Protein AF-A0DNV0-F1 (afdb_monomer)

Foldseek 3Di:
DDDDDDDDDDDDDDDDPPPPPPPDPDFPFDDFDFPDDDPPPDPPPPDPDDDDDDDDDDDDDDDDDDPDPPPPPPPVVPPPVVPDDPVVVVVCPQDADPNETQHQDDCVLAQADDDPPDPDQWDWDKGKGKDWGWDWDQDPVDNAIWIAIDMDMYMDTDSNIHGNDDDDVVSVVSSVLSVLRVVLRVVLNVCRNPDGDDPPNVVVSVVSSVVSVVVSVVVSVVD

Structure (mmCIF, N/CA/C/O backbone):
data_AF-A0DNV0-F1
#
_entry.id   AF-A0DNV0-F1
#
loop_
_atom_site.group_PDB
_atom_site.id
_atom_site.type_symbol
_atom_site.label_atom_id
_atom_site.label_alt_id
_atom_site.label_comp_id
_atom_site.label_asym_id
_atom_site.label_entity_id
_atom_site.label_seq_id
_atom_site.pdbx_PDB_ins_code
_atom_site.Cartn_x
_atom_site.Cartn_y
_atom_site.Cartn_z
_atom_site.occupancy
_atom_site.B_iso_or_equiv
_atom_site.auth_seq_id
_atom_site.auth_comp_id
_atom_site.auth_asym_id
_atom_site.auth_atom_id
_atom_site.pdbx_PDB_model_num
ATOM 1 N N . MET A 1 1 ? -55.341 -29.878 70.512 1.00 38.31 1 MET A N 1
ATOM 2 C CA . MET A 1 1 ? -54.421 -30.457 69.513 1.00 38.31 1 MET A CA 1
ATOM 3 C C . MET A 1 1 ? -55.078 -30.346 68.141 1.00 38.31 1 MET A C 1
ATOM 5 O O . MET A 1 1 ? -56.167 -30.877 68.021 1.00 38.31 1 MET A O 1
ATOM 9 N N . ILE A 1 2 ? -54.407 -29.669 67.188 1.00 41.56 2 ILE A N 1
ATOM 10 C CA . ILE A 1 2 ? -54.398 -29.919 65.721 1.00 41.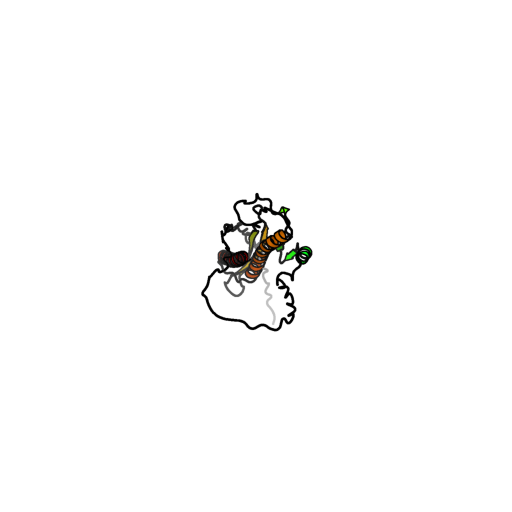56 2 ILE A CA 1
ATOM 11 C C . ILE A 1 2 ? -55.740 -29.727 64.971 1.00 41.56 2 ILE A C 1
ATOM 13 O O . ILE A 1 2 ? -56.731 -30.340 65.320 1.00 41.56 2 ILE A O 1
ATOM 17 N N . ASN A 1 3 ? -55.886 -29.002 63.858 1.00 39.53 3 ASN A N 1
ATOM 18 C CA . ASN A 1 3 ? -55.124 -27.972 63.147 1.00 39.53 3 ASN A CA 1
ATOM 19 C C . ASN A 1 3 ? -56.128 -27.300 62.187 1.00 39.53 3 ASN A C 1
ATOM 21 O O . ASN A 1 3 ? -56.920 -27.979 61.538 1.00 39.53 3 ASN A O 1
ATOM 25 N N . SER A 1 4 ? -56.075 -25.972 62.083 1.00 47.59 4 SER A N 1
ATOM 26 C CA . SER A 1 4 ? -56.839 -25.175 61.119 1.00 47.59 4 SER A CA 1
ATOM 27 C C . SER A 1 4 ? -56.236 -25.335 59.718 1.00 47.59 4 SER A C 1
ATOM 29 O O . SER A 1 4 ? -55.059 -25.042 59.502 1.00 47.59 4 SER A O 1
ATOM 31 N N . VAL A 1 5 ? -57.039 -25.821 58.770 1.00 58.69 5 VAL A N 1
ATOM 32 C CA . VAL A 1 5 ? -56.679 -25.962 57.353 1.00 58.69 5 VAL A CA 1
ATOM 33 C C . VAL A 1 5 ? -56.874 -24.612 56.663 1.00 58.69 5 VAL A C 1
ATOM 35 O O . VAL A 1 5 ? -57.998 -24.179 56.422 1.00 58.69 5 VAL A O 1
ATOM 38 N N . ARG A 1 6 ? -55.766 -23.935 56.346 1.00 53.84 6 ARG A N 1
ATOM 39 C CA . ARG A 1 6 ? -55.739 -22.778 55.442 1.00 53.84 6 ARG A CA 1
ATOM 40 C C . ARG A 1 6 ? -55.716 -23.278 53.999 1.00 53.84 6 ARG A C 1
ATOM 42 O O . ARG A 1 6 ? -54.755 -23.926 53.594 1.00 53.84 6 ARG A O 1
ATOM 49 N N . GLN A 1 7 ? -56.754 -22.959 53.233 1.00 55.34 7 GLN A N 1
ATOM 50 C CA . GLN A 1 7 ? -56.753 -23.110 51.781 1.00 55.34 7 GLN A CA 1
ATOM 51 C C . GLN A 1 7 ? -56.008 -21.922 51.161 1.00 55.34 7 GLN A C 1
ATOM 53 O O . GLN A 1 7 ? -56.343 -20.765 51.407 1.00 55.34 7 GLN A O 1
ATOM 58 N N . SER A 1 8 ? -54.951 -22.221 50.411 1.00 55.56 8 SER A N 1
ATOM 59 C CA . SER A 1 8 ? -54.125 -21.262 49.686 1.00 55.56 8 SER A CA 1
ATOM 60 C C . SER A 1 8 ? -54.737 -20.930 48.323 1.00 55.56 8 SER A C 1
ATOM 62 O O . SER A 1 8 ? -55.027 -21.807 47.511 1.00 55.56 8 SER A O 1
ATOM 64 N N . GLU A 1 9 ? -54.906 -19.634 48.071 1.00 51.03 9 GLU A N 1
ATOM 65 C CA . GLU A 1 9 ? -55.341 -19.064 46.798 1.00 51.03 9 GLU A CA 1
ATOM 66 C C . GLU A 1 9 ? -54.260 -19.216 45.714 1.00 51.03 9 GLU A C 1
ATOM 68 O O . GLU A 1 9 ? -53.131 -18.736 45.846 1.00 51.03 9 GLU A O 1
ATOM 73 N N . ASN A 1 10 ? -54.626 -19.840 44.595 1.00 47.81 10 ASN A N 1
ATOM 74 C CA . ASN A 1 10 ? -53.809 -19.918 43.387 1.00 47.81 10 ASN A CA 1
ATOM 75 C C . ASN A 1 10 ? -53.943 -18.627 42.558 1.00 47.81 10 ASN A C 1
ATOM 77 O O . ASN A 1 10 ? -54.847 -18.493 41.732 1.00 47.81 10 ASN A O 1
ATOM 81 N N . ARG A 1 11 ? -53.003 -17.686 42.722 1.00 48.62 11 ARG A N 1
ATOM 82 C CA . ARG A 1 11 ? -52.797 -16.577 41.774 1.00 48.62 11 ARG A CA 1
ATOM 83 C C . ARG A 1 11 ? -52.029 -17.071 40.545 1.00 48.62 11 ARG A C 1
ATOM 85 O O . ARG A 1 11 ? -50.817 -17.262 40.593 1.00 48.62 11 ARG A O 1
ATOM 92 N N . LYS A 1 12 ? -52.730 -17.223 39.417 1.00 51.00 12 LYS A N 1
ATOM 93 C CA . LYS A 1 12 ? -52.121 -17.340 38.083 1.00 51.00 12 LYS A CA 1
ATOM 94 C C . LYS A 1 12 ? -51.523 -15.983 37.690 1.00 51.00 12 LYS A C 1
ATOM 96 O O . LYS A 1 12 ? -52.256 -15.071 37.321 1.00 51.00 12 LYS A O 1
ATOM 101 N N . LEU A 1 13 ? -50.199 -15.850 37.790 1.00 47.94 13 LEU A N 1
ATOM 102 C CA . LEU A 1 13 ? -49.456 -14.731 37.209 1.00 47.94 13 LEU A CA 1
ATOM 103 C C . LEU A 1 13 ? -49.243 -14.967 35.709 1.00 47.94 13 LEU A C 1
ATOM 105 O O . LEU A 1 13 ? -48.729 -16.000 35.284 1.00 47.94 13 LEU A O 1
ATOM 109 N N . SER A 1 14 ? -49.637 -13.967 34.931 1.00 45.91 14 SER A N 1
ATOM 110 C CA . SER A 1 14 ? -49.437 -13.831 33.497 1.00 45.91 14 SER A CA 1
ATOM 111 C C . SER A 1 14 ? -47.948 -13.729 33.146 1.00 45.91 14 SER A C 1
ATOM 113 O O . SER A 1 14 ? -47.248 -12.808 33.566 1.00 45.91 14 SER A O 1
ATOM 115 N N . GLN A 1 15 ? -47.452 -14.653 32.323 1.00 43.94 15 GLN A N 1
ATOM 116 C CA . GLN A 1 15 ? -46.168 -14.486 31.644 1.00 43.94 15 GLN A CA 1
ATOM 117 C C . GLN A 1 15 ? -46.406 -13.747 30.325 1.00 43.94 15 GLN A C 1
ATOM 119 O O . GLN A 1 15 ? -46.781 -14.332 29.313 1.00 43.94 15 GLN A O 1
ATOM 124 N N . SER A 1 16 ? -46.208 -12.428 30.346 1.00 43.09 16 SER A N 1
ATOM 125 C CA . SER A 1 16 ? -46.079 -11.628 29.130 1.00 43.09 16 SER A CA 1
ATOM 126 C C . SER A 1 16 ? -44.742 -11.958 28.461 1.00 43.09 16 SER A C 1
ATOM 128 O O . SER A 1 16 ? -43.679 -11.670 29.021 1.00 43.09 16 SER A O 1
ATOM 130 N N . HIS A 1 17 ? -44.780 -12.523 27.257 1.00 40.03 17 HIS A N 1
ATOM 131 C CA . HIS A 1 17 ? -43.613 -12.646 26.389 1.00 40.03 17 HIS A CA 1
ATOM 132 C C . HIS A 1 17 ? -43.107 -11.247 25.999 1.00 40.03 17 HIS A C 1
ATOM 134 O O . HIS A 1 17 ? -43.579 -10.635 25.046 1.00 40.03 17 HIS A O 1
ATOM 140 N N . LYS A 1 18 ? -42.123 -10.725 26.743 1.00 39.94 18 LYS A N 1
ATOM 141 C CA . LYS A 1 18 ? -41.287 -9.609 26.290 1.00 39.94 18 LYS A CA 1
ATOM 142 C C . LYS A 1 18 ? -40.293 -10.153 25.267 1.00 39.94 18 LYS A C 1
ATOM 144 O O . LYS A 1 18 ? -39.227 -10.645 25.625 1.00 39.94 18 LYS A O 1
ATOM 149 N N . SER A 1 19 ? -40.652 -10.055 23.992 1.00 36.72 19 SER A N 1
ATOM 150 C CA . SER A 1 19 ? -39.731 -10.183 22.865 1.00 36.72 19 SER A CA 1
ATOM 151 C C . SER A 1 19 ? -38.627 -9.129 22.997 1.00 36.72 19 SER A C 1
ATOM 153 O O . SER A 1 19 ? -38.833 -7.945 22.723 1.00 36.72 19 SER A O 1
ATOM 155 N N . GLN A 1 20 ? -37.455 -9.547 23.474 1.00 37.22 20 GLN A N 1
ATOM 156 C CA . GLN A 1 20 ? -36.252 -8.725 23.467 1.00 37.22 20 GLN A CA 1
ATOM 157 C C . GLN A 1 20 ? -35.775 -8.584 22.019 1.00 37.22 20 GLN A C 1
ATOM 159 O O . GLN A 1 20 ? -35.089 -9.450 21.482 1.00 37.22 20 GLN A O 1
ATOM 164 N N . ASN A 1 21 ? -36.164 -7.477 21.386 1.00 32.28 21 ASN A N 1
ATOM 165 C CA . ASN A 1 21 ? -35.558 -6.998 20.150 1.00 32.28 21 ASN A CA 1
ATOM 166 C C . ASN A 1 21 ? -34.094 -6.634 20.432 1.00 32.28 21 ASN A C 1
ATOM 168 O O . ASN A 1 21 ? -33.773 -5.514 20.835 1.00 32.28 21 ASN A O 1
ATOM 172 N N . TYR A 1 22 ? -33.194 -7.593 20.227 1.00 31.80 22 TYR A N 1
ATOM 173 C CA . TYR A 1 22 ? -31.773 -7.313 20.094 1.00 31.80 22 TYR A CA 1
ATOM 174 C C . TYR A 1 22 ? -31.553 -6.624 18.747 1.00 31.80 22 TYR A C 1
ATOM 176 O O . TYR A 1 22 ? -31.381 -7.267 17.715 1.00 31.80 22 TYR A O 1
ATOM 184 N N . ASN A 1 23 ? -31.569 -5.291 18.763 1.00 32.97 23 ASN A N 1
ATOM 185 C CA . ASN A 1 23 ? -31.041 -4.488 17.668 1.00 32.97 23 ASN A CA 1
ATOM 186 C C . ASN A 1 23 ? -29.561 -4.847 17.485 1.00 32.97 23 ASN A C 1
ATOM 188 O O . ASN A 1 23 ? -28.702 -4.412 18.255 1.00 32.97 23 ASN A O 1
ATOM 192 N N . PHE A 1 24 ? -29.266 -5.658 16.469 1.00 32.53 24 PHE A N 1
ATOM 193 C CA . PHE A 1 24 ? -27.904 -5.851 15.997 1.00 32.53 24 PHE A CA 1
ATOM 194 C C . PHE A 1 24 ? -27.317 -4.486 15.607 1.00 32.53 24 PHE A C 1
ATOM 196 O O . PHE A 1 24 ? -28.000 -3.682 14.962 1.00 32.53 24 PHE A O 1
ATOM 203 N N . PRO A 1 25 ? -26.065 -4.182 15.990 1.00 35.28 25 PRO A N 1
ATOM 204 C CA . PRO A 1 25 ? -25.439 -2.931 15.606 1.00 35.28 25 PRO A CA 1
ATOM 205 C C . PRO A 1 25 ? -25.344 -2.868 14.081 1.00 35.28 25 PRO A C 1
ATOM 207 O O . PRO A 1 25 ? -24.762 -3.747 13.443 1.00 35.28 25 PRO A O 1
ATOM 210 N N . LYS A 1 26 ? -25.937 -1.812 13.510 1.00 37.06 26 LYS A N 1
ATOM 211 C CA . LYS A 1 26 ? -25.834 -1.457 12.093 1.00 37.06 26 LYS A CA 1
ATOM 212 C C . LYS A 1 26 ? -24.363 -1.533 11.679 1.00 37.06 26 LYS A C 1
ATOM 214 O O . LYS A 1 26 ? -23.521 -0.823 12.230 1.00 37.06 26 LYS A O 1
ATOM 219 N N . ARG A 1 27 ? -24.068 -2.425 10.732 1.00 34.78 27 ARG A N 1
ATOM 220 C CA . ARG A 1 27 ? -22.750 -2.628 10.128 1.00 34.78 27 ARG A CA 1
ATOM 221 C C . ARG A 1 27 ? -22.351 -1.316 9.449 1.00 34.78 27 ARG A C 1
ATOM 223 O O . ARG A 1 27 ? -22.823 -1.009 8.360 1.00 34.78 27 ARG A O 1
ATOM 230 N N . ALA A 1 28 ? -21.559 -0.496 10.133 1.00 39.50 28 ALA A N 1
ATOM 231 C CA . ALA A 1 28 ? -21.023 0.733 9.571 1.00 39.50 28 ALA A CA 1
ATOM 232 C C . ALA A 1 28 ? -19.942 0.351 8.551 1.00 39.50 28 ALA A C 1
ATOM 234 O O . ALA A 1 28 ? -18.768 0.249 8.896 1.00 39.50 28 ALA A O 1
ATOM 235 N N . SER A 1 29 ? -20.362 0.083 7.312 1.00 39.59 29 SER A N 1
ATOM 236 C CA . SER A 1 29 ? -19.471 0.005 6.156 1.00 39.59 29 SER A CA 1
ATOM 237 C C . SER A 1 29 ? -18.718 1.332 6.073 1.00 39.59 29 SER A C 1
ATOM 239 O O . SER A 1 29 ? -19.325 2.391 5.899 1.00 39.59 29 SER A O 1
ATOM 241 N N . SER A 1 30 ? -17.411 1.299 6.341 1.00 43.06 30 SER A N 1
ATOM 242 C CA . SER A 1 30 ? -16.583 2.501 6.304 1.00 43.06 30 SER A CA 1
ATOM 243 C C . SER A 1 30 ? -16.130 2.777 4.872 1.00 43.06 30 SER A C 1
ATOM 245 O O . SER A 1 30 ? -15.794 1.865 4.120 1.00 43.06 30 SER A O 1
ATOM 247 N N . GLN A 1 31 ? -16.199 4.056 4.506 1.00 41.78 31 GLN A N 1
ATOM 248 C CA . GLN A 1 31 ? -15.882 4.605 3.194 1.00 41.78 31 GLN A CA 1
ATOM 249 C C . GLN A 1 31 ? -14.471 4.205 2.740 1.00 41.78 31 GLN A C 1
ATOM 251 O O . GLN A 1 31 ? -13.508 4.334 3.496 1.00 41.78 31 GLN A O 1
ATOM 256 N N . PHE A 1 32 ? -14.356 3.781 1.479 1.00 41.91 32 PHE A N 1
ATOM 257 C CA . PHE A 1 32 ? -13.085 3.613 0.780 1.00 41.91 32 PHE A CA 1
ATOM 258 C C . PHE A 1 32 ? -12.341 4.950 0.764 1.00 41.91 32 PHE A C 1
ATOM 260 O O . PHE A 1 32 ? -12.728 5.870 0.046 1.00 41.91 32 PHE A O 1
ATOM 267 N N . LYS A 1 33 ? -11.269 5.074 1.547 1.00 43.94 33 LYS A N 1
ATOM 268 C CA . LYS A 1 33 ? -10.341 6.197 1.420 1.00 43.94 33 LYS A CA 1
ATOM 269 C C . LYS A 1 33 ? -9.062 5.678 0.791 1.00 43.94 33 LYS A C 1
ATOM 271 O O . LYS A 1 33 ? -8.171 5.190 1.477 1.00 43.94 33 LYS A O 1
ATOM 276 N N . ILE A 1 34 ? -9.001 5.755 -0.536 1.00 45.34 34 ILE A N 1
ATOM 277 C CA . ILE A 1 34 ? -7.748 5.539 -1.251 1.00 45.34 34 ILE A CA 1
ATOM 278 C C . ILE A 1 34 ? -6.889 6.769 -0.972 1.00 45.34 34 ILE A C 1
ATOM 280 O O . ILE A 1 34 ? -7.188 7.874 -1.427 1.00 45.34 34 ILE A O 1
ATOM 284 N N . HIS A 1 35 ? -5.858 6.595 -0.155 1.00 44.81 35 HIS A N 1
ATOM 285 C CA . HIS A 1 35 ? -4.860 7.629 0.053 1.00 44.81 35 HIS A CA 1
ATOM 286 C C . HIS A 1 35 ? -3.924 7.635 -1.157 1.00 44.81 35 HIS A C 1
ATOM 288 O O . HIS A 1 35 ? -2.903 6.958 -1.169 1.00 44.81 35 HIS A O 1
ATOM 294 N N . TYR A 1 36 ? -4.292 8.394 -2.190 1.00 37.50 36 TYR A N 1
ATOM 295 C CA . TYR A 1 36 ? -3.355 8.780 -3.237 1.00 37.50 36 TYR A CA 1
ATOM 296 C C . TYR A 1 36 ? -2.447 9.865 -2.661 1.00 37.50 36 TYR A C 1
ATOM 298 O O . TYR A 1 36 ? -2.843 11.025 -2.563 1.00 37.50 36 TYR A O 1
ATOM 306 N N . LEU A 1 37 ? -1.243 9.493 -2.238 1.00 39.91 37 LEU A N 1
ATOM 307 C CA . LEU A 1 37 ? -0.155 10.462 -2.201 1.00 39.91 37 LEU A CA 1
ATOM 308 C C . LEU A 1 37 ? 0.488 10.471 -3.591 1.00 39.91 37 LEU A C 1
ATOM 310 O O . LEU A 1 37 ? 0.613 9.403 -4.198 1.00 39.91 37 LEU A O 1
ATOM 314 N N . PRO A 1 38 ? 0.827 11.649 -4.140 1.00 33.62 38 PRO A N 1
ATOM 315 C CA . PRO A 1 38 ? 1.483 11.726 -5.433 1.00 33.62 38 PRO A CA 1
ATOM 316 C C . PRO A 1 38 ? 2.764 10.896 -5.376 1.00 33.62 38 PRO A C 1
ATOM 318 O O . PRO A 1 38 ? 3.581 11.074 -4.473 1.00 33.62 38 PRO A O 1
ATOM 321 N N . SER A 1 39 ? 2.919 9.983 -6.334 1.00 35.94 39 SER A N 1
ATOM 322 C CA . SER A 1 39 ? 4.203 9.357 -6.628 1.00 35.94 39 SER A CA 1
ATOM 323 C C . SER A 1 39 ? 5.211 10.482 -6.825 1.00 35.94 39 SER A C 1
ATOM 325 O O . SER A 1 39 ? 5.083 11.272 -7.765 1.00 35.94 39 SER A O 1
ATOM 327 N N . ILE A 1 40 ? 6.152 10.616 -5.898 1.00 38.28 40 ILE A N 1
ATOM 328 C CA . ILE A 1 40 ? 7.176 11.647 -5.976 1.00 38.28 40 ILE A CA 1
ATOM 329 C C . ILE A 1 40 ? 8.117 11.205 -7.094 1.00 38.28 40 ILE A C 1
ATOM 331 O O . ILE A 1 40 ? 8.946 10.325 -6.890 1.00 38.28 40 ILE A O 1
ATOM 335 N N . SER A 1 41 ? 7.986 11.798 -8.283 1.00 35.34 41 SER A N 1
ATOM 336 C CA . SER A 1 41 ? 9.050 11.754 -9.283 1.00 35.34 41 SER A CA 1
ATOM 337 C C . SER A 1 41 ? 10.194 12.621 -8.759 1.00 35.34 41 SER A C 1
ATOM 339 O O . SER A 1 41 ? 10.269 13.820 -9.032 1.00 35.34 41 SER A O 1
ATOM 341 N N . SER A 1 42 ? 11.042 12.057 -7.907 1.00 36.03 42 SER A N 1
ATOM 342 C CA . SER A 1 42 ? 12.251 12.736 -7.468 1.00 36.03 42 SER A CA 1
ATOM 343 C C . SER A 1 42 ? 13.250 12.736 -8.618 1.00 36.03 42 SER A C 1
ATOM 345 O O . SER A 1 42 ? 13.834 11.709 -8.954 1.00 36.03 42 SER A O 1
ATOM 347 N N . ASN A 1 43 ? 13.464 13.915 -9.202 1.00 30.08 43 ASN A N 1
ATOM 348 C CA . ASN A 1 43 ? 14.691 14.242 -9.919 1.00 30.08 43 ASN A CA 1
ATOM 349 C C . ASN A 1 43 ? 15.848 14.237 -8.905 1.00 30.08 43 ASN A C 1
ATOM 351 O O . ASN A 1 43 ? 16.255 15.290 -8.421 1.00 30.08 43 ASN A O 1
ATOM 355 N N . SER A 1 44 ? 16.340 13.060 -8.518 1.00 30.33 44 SER A N 1
ATOM 356 C CA . SER A 1 44 ? 17.613 12.934 -7.811 1.00 30.33 44 SER A CA 1
ATOM 357 C C . SER A 1 44 ? 18.690 12.607 -8.833 1.00 30.33 44 SER A C 1
ATOM 359 O O . SER A 1 44 ? 18.884 11.461 -9.231 1.00 30.33 44 SER A O 1
ATOM 361 N N . THR A 1 45 ? 19.366 13.652 -9.288 1.00 30.05 45 THR A N 1
ATOM 362 C CA . THR A 1 45 ? 20.588 13.560 -10.074 1.00 30.05 45 THR A CA 1
ATOM 363 C C . THR A 1 45 ? 21.695 12.989 -9.184 1.00 30.05 45 THR A C 1
ATOM 365 O O . THR A 1 45 ? 22.311 13.718 -8.411 1.00 30.05 45 THR A O 1
ATOM 368 N N . CYS A 1 46 ? 21.957 11.687 -9.259 1.00 25.81 46 CYS A N 1
ATOM 369 C CA . CYS A 1 46 ? 23.187 11.096 -8.736 1.00 25.81 46 CYS A CA 1
ATOM 370 C C . CYS A 1 46 ? 24.283 11.215 -9.807 1.00 25.81 46 CYS A C 1
ATOM 372 O O . CYS A 1 46 ? 24.567 10.284 -10.554 1.00 25.81 46 CYS A O 1
ATOM 374 N N . CYS A 1 47 ? 24.885 12.405 -9.906 1.00 25.98 47 CYS A N 1
ATOM 375 C CA . CYS A 1 47 ? 26.138 12.582 -10.633 1.00 25.98 47 CYS A CA 1
ATOM 376 C C . CYS A 1 47 ? 27.266 11.896 -9.859 1.00 25.98 47 CYS A C 1
ATOM 378 O O . CYS A 1 47 ? 27.614 12.301 -8.750 1.00 25.98 47 CYS A O 1
ATOM 380 N N . SER A 1 48 ? 27.863 10.880 -10.471 1.00 31.06 48 SER A N 1
ATOM 381 C CA . SER A 1 48 ? 29.177 10.366 -10.110 1.00 31.06 48 SER A CA 1
ATOM 382 C C . SER A 1 48 ? 30.231 11.414 -10.487 1.00 31.06 48 SER A C 1
ATOM 384 O O . SER A 1 48 ? 30.687 11.443 -11.624 1.00 31.06 48 SER A O 1
ATOM 386 N N . ASN A 1 49 ? 30.609 12.288 -9.553 1.00 31.03 49 ASN A N 1
ATOM 387 C CA . ASN A 1 49 ? 31.793 13.134 -9.713 1.00 31.03 49 ASN A CA 1
ATOM 388 C C . ASN A 1 49 ? 32.958 12.502 -8.953 1.00 31.03 49 ASN A C 1
ATOM 390 O O . ASN A 1 49 ? 33.120 12.672 -7.748 1.00 31.03 49 ASN A O 1
ATOM 394 N N . SER A 1 50 ? 33.753 11.746 -9.700 1.00 31.98 50 SER A N 1
ATOM 395 C CA . SER A 1 50 ? 35.112 11.351 -9.358 1.00 31.98 50 SER A CA 1
ATOM 396 C C . SER A 1 50 ? 35.999 12.588 -9.208 1.00 31.98 50 SER A C 1
ATOM 398 O O . SER A 1 50 ? 36.050 13.447 -10.088 1.00 31.98 50 SER A O 1
ATOM 400 N N . CYS A 1 51 ? 36.690 12.655 -8.075 1.00 34.28 51 CYS A N 1
ATOM 401 C CA . CYS A 1 51 ? 37.659 13.674 -7.708 1.00 34.28 51 CYS A C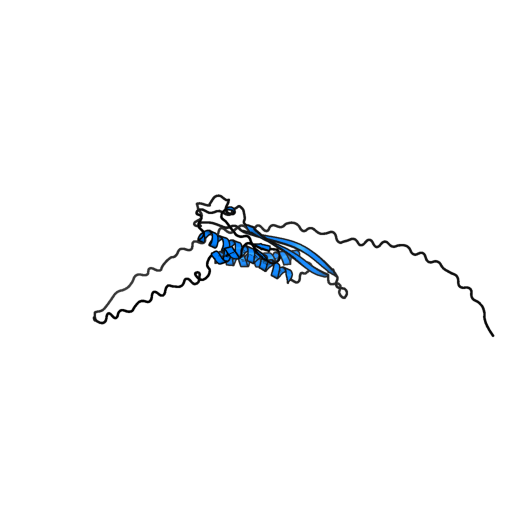A 1
ATOM 402 C C . CYS A 1 51 ? 38.793 13.787 -8.740 1.00 34.28 51 CYS A C 1
ATOM 404 O O . CYS A 1 51 ? 39.487 12.809 -9.009 1.00 34.28 51 CYS A O 1
ATOM 406 N N . THR A 1 52 ? 39.037 14.994 -9.247 1.00 32.84 52 THR A N 1
ATOM 407 C CA . THR A 1 52 ? 40.269 15.355 -9.960 1.00 32.84 52 THR A CA 1
ATOM 408 C C . THR A 1 52 ? 40.888 16.571 -9.282 1.00 32.84 52 THR A C 1
ATOM 410 O O . THR A 1 52 ? 40.451 17.701 -9.492 1.00 32.84 52 THR A O 1
ATOM 413 N N . SER A 1 53 ? 41.901 16.331 -8.455 1.00 35.28 53 SER A N 1
ATOM 414 C CA . SER A 1 53 ? 42.844 17.342 -7.977 1.00 35.28 53 SER A CA 1
ATOM 415 C C . SER A 1 53 ? 44.212 17.030 -8.579 1.00 35.28 53 SER A C 1
ATOM 417 O O . SER A 1 53 ? 44.735 15.934 -8.380 1.00 35.28 53 SER A O 1
ATOM 419 N N . SER A 1 54 ? 44.764 17.973 -9.339 1.00 36.97 54 SER A N 1
ATOM 420 C CA . SER A 1 54 ? 46.149 17.961 -9.839 1.00 36.97 54 SER A CA 1
ATOM 421 C C . SER A 1 54 ? 47.072 18.742 -8.864 1.00 36.97 54 SER A C 1
ATOM 423 O O . SER A 1 54 ? 46.576 19.212 -7.839 1.00 36.97 54 SER A O 1
ATOM 425 N N . PRO A 1 55 ? 48.401 18.830 -9.084 1.00 44.62 55 PRO A N 1
ATOM 426 C CA . PRO A 1 55 ? 49.417 18.263 -8.192 1.00 44.62 55 PRO A CA 1
ATOM 427 C C . PRO A 1 55 ? 50.316 19.342 -7.549 1.00 44.62 55 PRO A C 1
ATOM 429 O O . PRO A 1 55 ? 50.125 20.536 -7.785 1.00 44.62 55 PRO A O 1
ATOM 432 N N . PRO A 1 56 ? 51.349 18.931 -6.790 1.00 44.31 56 PRO A N 1
ATOM 433 C CA . PRO A 1 56 ? 52.671 19.437 -7.163 1.00 44.31 56 PRO A CA 1
ATOM 434 C C . PRO A 1 56 ? 53.818 18.404 -7.135 1.00 44.31 56 PRO A C 1
ATOM 436 O O . PRO A 1 56 ? 53.837 17.465 -6.345 1.00 44.31 56 PRO A O 1
ATOM 439 N N . GLU A 1 57 ? 54.752 18.662 -8.058 1.00 38.81 57 GLU A N 1
ATOM 440 C CA . GLU A 1 57 ? 56.198 18.354 -8.158 1.00 38.81 57 GLU A CA 1
ATOM 441 C C . GLU A 1 57 ? 56.928 18.207 -6.791 1.00 38.81 57 GLU A C 1
ATOM 443 O O . GLU A 1 57 ? 56.489 18.794 -5.810 1.00 38.81 57 GLU A O 1
ATOM 448 N N . SER A 1 58 ? 58.063 17.522 -6.568 1.00 34.94 58 SER A N 1
ATOM 449 C CA . SER A 1 58 ? 59.231 17.103 -7.366 1.00 34.94 58 SER A CA 1
ATOM 450 C C . SER A 1 58 ? 60.119 16.137 -6.529 1.00 34.94 58 SER A C 1
ATOM 452 O O . SER A 1 58 ? 60.001 16.127 -5.305 1.00 34.94 58 SER A O 1
ATOM 454 N N . CYS A 1 59 ? 61.095 15.478 -7.187 1.00 30.16 59 CYS A N 1
ATOM 455 C CA . CYS A 1 59 ? 62.295 14.772 -6.667 1.00 30.16 59 CYS A CA 1
ATOM 456 C C . CYS A 1 59 ? 62.081 13.412 -5.956 1.00 30.16 59 CYS A C 1
ATOM 458 O O . CYS A 1 59 ? 61.228 13.288 -5.096 1.00 30.16 59 CYS A O 1
ATOM 460 N N . SER A 1 60 ? 62.846 12.336 -6.192 1.00 38.53 60 SER A N 1
ATOM 461 C CA . SER A 1 60 ? 64.104 12.121 -6.928 1.00 38.53 60 SER A CA 1
ATOM 462 C C . SER A 1 60 ? 64.402 10.611 -7.071 1.00 38.53 60 SER A C 1
ATOM 464 O O . SER A 1 60 ? 64.133 9.863 -6.142 1.00 38.53 60 SER A O 1
ATOM 466 N N . LYS A 1 61 ? 65.014 10.239 -8.210 1.00 38.25 61 LYS A N 1
ATOM 467 C CA . LYS A 1 61 ? 66.012 9.172 -8.487 1.00 38.25 61 LYS A CA 1
ATOM 468 C C . LYS A 1 61 ? 65.874 7.760 -7.868 1.00 38.25 61 LYS A C 1
ATOM 470 O O . LYS A 1 61 ? 66.071 7.581 -6.677 1.00 38.25 61 LYS A O 1
ATOM 475 N N . LEU A 1 62 ? 65.671 6.813 -8.797 1.00 44.12 62 LEU A N 1
ATOM 476 C CA . LEU A 1 62 ? 66.363 5.528 -9.038 1.00 44.12 62 LEU A CA 1
ATOM 477 C C . LEU A 1 62 ? 66.890 4.742 -7.830 1.00 44.12 62 LEU A C 1
ATOM 479 O O . LEU A 1 62 ? 67.802 5.211 -7.167 1.00 44.12 62 LEU A O 1
ATOM 483 N N . ASP A 1 63 ? 66.415 3.500 -7.699 1.00 46.03 63 ASP A N 1
ATOM 484 C CA . ASP A 1 63 ? 67.271 2.316 -7.838 1.00 46.03 63 ASP A CA 1
ATOM 485 C C . ASP A 1 63 ? 66.436 1.127 -8.353 1.00 46.03 63 ASP A C 1
ATOM 487 O O . ASP A 1 63 ? 65.265 0.959 -8.001 1.00 46.03 63 ASP A O 1
ATOM 491 N N . GLU A 1 64 ? 67.040 0.373 -9.270 1.00 59.16 64 GLU A N 1
ATOM 492 C CA . GLU A 1 64 ? 66.557 -0.893 -9.819 1.00 59.16 64 GLU A CA 1
ATOM 493 C C . GLU A 1 64 ? 66.751 -2.010 -8.784 1.00 59.16 64 GLU A C 1
ATOM 495 O O . GLU A 1 64 ? 67.790 -2.060 -8.136 1.00 59.16 64 GLU A O 1
ATOM 500 N N . ASP A 1 65 ? 65.748 -2.879 -8.618 1.00 46.31 65 ASP A N 1
ATOM 501 C CA . ASP A 1 65 ? 65.880 -4.348 -8.617 1.00 46.31 65 ASP A CA 1
ATOM 502 C C . ASP A 1 65 ? 64.673 -5.036 -7.950 1.00 46.31 65 ASP A C 1
ATOM 504 O O . ASP A 1 65 ? 64.033 -4.511 -7.041 1.00 46.31 65 ASP A O 1
ATOM 508 N N . ASN A 1 66 ? 64.407 -6.262 -8.411 1.00 46.91 66 ASN A N 1
ATOM 509 C CA . ASN A 1 66 ? 63.398 -7.234 -7.963 1.00 46.91 66 ASN A CA 1
ATOM 510 C C . ASN A 1 66 ? 61.958 -7.089 -8.479 1.00 46.91 66 ASN A C 1
ATOM 512 O O . ASN A 1 66 ? 61.008 -6.757 -7.771 1.00 46.91 66 ASN A O 1
ATOM 516 N N . VAL A 1 67 ? 61.794 -7.540 -9.727 1.00 52.03 67 VAL A N 1
ATOM 517 C CA . VAL A 1 67 ? 60.542 -8.097 -10.252 1.00 52.03 67 VAL A CA 1
ATOM 518 C C . VAL A 1 67 ? 60.317 -9.481 -9.628 1.00 52.03 67 VAL A C 1
ATOM 520 O O . VAL A 1 67 ? 60.648 -10.510 -10.215 1.00 52.03 67 VAL A O 1
ATOM 523 N N . GLU A 1 68 ? 59.736 -9.519 -8.430 1.00 47.78 68 GLU A N 1
ATOM 524 C CA . GLU A 1 68 ? 59.006 -10.702 -7.976 1.00 47.78 68 GLU A CA 1
ATOM 525 C C . GLU A 1 68 ? 57.580 -10.636 -8.526 1.00 47.78 68 GLU A C 1
ATOM 527 O O . GLU A 1 68 ? 56.830 -9.687 -8.291 1.00 47.78 68 GLU A O 1
ATOM 532 N N . ASN A 1 69 ? 57.222 -11.668 -9.294 1.00 51.91 69 ASN A N 1
ATOM 533 C CA . ASN A 1 69 ? 55.874 -11.951 -9.767 1.00 51.91 69 ASN A CA 1
ATOM 534 C C . ASN A 1 69 ? 54.926 -12.123 -8.572 1.00 51.91 69 ASN A C 1
ATOM 536 O O . ASN A 1 69 ? 54.619 -13.239 -8.149 1.00 51.91 69 ASN A O 1
ATOM 540 N N . ILE A 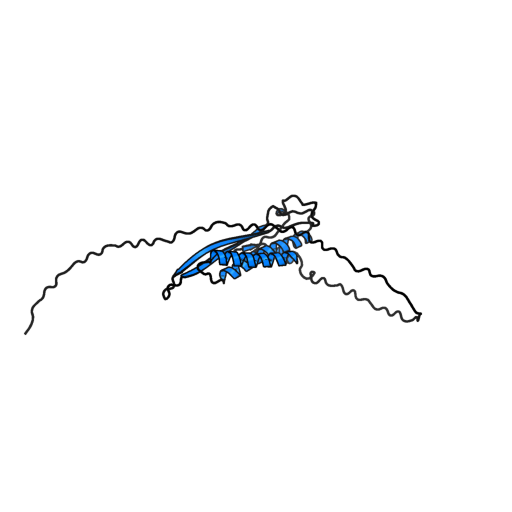1 70 ? 54.422 -11.010 -8.044 1.00 46.16 70 ILE A N 1
ATOM 541 C CA . ILE A 1 70 ? 53.244 -11.016 -7.191 1.00 46.16 70 ILE A CA 1
ATOM 542 C C . ILE A 1 70 ? 52.081 -11.347 -8.112 1.00 46.16 70 ILE A C 1
ATOM 544 O O . ILE A 1 70 ? 51.588 -10.519 -8.879 1.00 46.16 70 ILE A O 1
ATOM 548 N N . LEU A 1 71 ? 51.675 -12.611 -8.044 1.00 48.75 71 LEU A N 1
ATOM 549 C CA . LEU A 1 71 ? 50.398 -13.092 -8.524 1.00 48.75 71 LEU A CA 1
ATOM 550 C C . LEU A 1 71 ? 49.334 -12.229 -7.834 1.00 48.75 71 LEU A C 1
ATOM 552 O O . LEU A 1 71 ? 48.942 -12.499 -6.700 1.00 48.75 71 LEU A O 1
ATOM 556 N N . VAL A 1 72 ? 48.925 -11.141 -8.494 1.00 43.12 72 VAL A N 1
ATOM 557 C CA . VAL A 1 72 ? 47.754 -10.352 -8.121 1.00 43.12 72 VAL A CA 1
ATOM 558 C C . VAL A 1 72 ? 46.594 -11.311 -8.289 1.00 43.12 72 VAL A C 1
ATOM 560 O O . VAL A 1 72 ? 46.029 -11.475 -9.375 1.00 43.12 72 VAL A O 1
ATOM 563 N N . SER A 1 73 ? 46.305 -12.030 -7.207 1.00 46.50 73 SER A N 1
ATOM 564 C CA . SER A 1 73 ? 45.068 -12.749 -7.036 1.00 46.50 73 SER A CA 1
ATOM 565 C C . SER A 1 73 ? 43.995 -11.737 -7.379 1.00 46.50 73 SER A C 1
ATOM 567 O O . SER A 1 73 ? 43.841 -10.697 -6.736 1.00 46.50 73 SER A O 1
ATOM 569 N N . LYS A 1 74 ? 43.304 -12.006 -8.487 1.00 48.25 74 LYS A N 1
ATOM 570 C CA . LYS A 1 74 ? 42.033 -11.381 -8.793 1.00 48.25 74 LYS A CA 1
ATOM 571 C C . LYS A 1 74 ? 41.147 -11.712 -7.601 1.00 48.25 74 LYS A C 1
ATOM 573 O O . LYS A 1 74 ? 40.458 -12.732 -7.595 1.00 48.25 74 LYS A O 1
ATOM 578 N N . ASN A 1 75 ? 41.192 -10.857 -6.583 1.00 45.06 75 ASN A N 1
ATOM 579 C CA . ASN A 1 75 ? 40.117 -10.649 -5.642 1.00 45.06 75 ASN A CA 1
ATO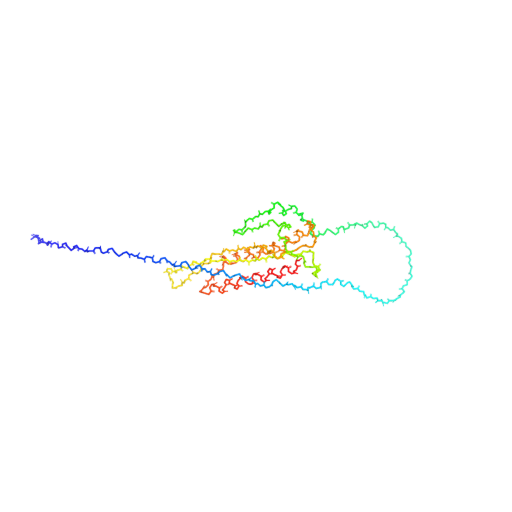M 580 C C . ASN A 1 75 ? 38.986 -10.134 -6.512 1.00 45.06 75 ASN A C 1
ATOM 582 O O . ASN A 1 75 ? 38.774 -8.937 -6.678 1.00 45.06 75 ASN A O 1
ATOM 586 N N . THR A 1 76 ? 38.357 -11.099 -7.177 1.00 49.84 76 THR A N 1
ATOM 587 C CA . THR A 1 76 ? 37.038 -11.019 -7.754 1.00 49.84 76 THR A CA 1
ATOM 588 C C . THR A 1 76 ? 36.248 -10.434 -6.610 1.00 49.84 76 THR A C 1
ATOM 590 O O . THR A 1 76 ? 36.029 -11.126 -5.616 1.00 49.84 76 THR A O 1
ATOM 593 N N . SER A 1 77 ? 35.999 -9.124 -6.666 1.00 48.47 77 SER A N 1
ATOM 594 C CA . SER A 1 77 ? 35.118 -8.462 -5.729 1.00 48.47 77 SER A CA 1
ATOM 595 C C . SER A 1 77 ? 33.821 -9.219 -5.906 1.00 48.47 77 SER A C 1
ATOM 597 O O . SER A 1 77 ? 33.131 -9.033 -6.911 1.00 48.47 77 SER A O 1
ATOM 599 N N . GLN A 1 78 ? 33.587 -10.202 -5.040 1.00 51.62 78 GLN A N 1
ATOM 600 C CA . GLN A 1 78 ? 32.321 -10.883 -4.992 1.00 51.62 78 GLN A CA 1
ATOM 601 C C . GLN A 1 78 ? 31.372 -9.759 -4.669 1.00 51.62 78 GLN A C 1
ATOM 603 O O . GLN A 1 78 ? 31.389 -9.234 -3.557 1.00 51.62 78 GLN A O 1
ATOM 608 N N . ASP A 1 79 ? 30.669 -9.302 -5.701 1.00 52.91 79 ASP A N 1
ATOM 609 C CA . ASP A 1 79 ? 29.558 -8.403 -5.530 1.00 52.91 79 ASP A CA 1
ATOM 610 C C . ASP A 1 79 ? 28.712 -9.074 -4.444 1.00 52.91 79 ASP A C 1
ATOM 612 O O . ASP A 1 79 ? 28.287 -10.221 -4.646 1.00 52.91 79 ASP A O 1
ATOM 616 N N . PRO A 1 80 ? 28.555 -8.461 -3.259 1.00 54.00 80 PRO A N 1
ATOM 617 C CA . PRO A 1 80 ? 27.780 -9.063 -2.184 1.00 54.00 80 PRO A CA 1
ATOM 618 C C . PRO A 1 80 ? 26.325 -9.318 -2.620 1.00 54.00 80 PRO A C 1
ATOM 620 O O . PRO A 1 80 ? 25.620 -10.091 -1.974 1.00 54.00 80 PRO A O 1
ATOM 623 N N . LEU A 1 81 ? 25.894 -8.744 -3.753 1.00 50.81 81 LEU A N 1
ATOM 624 C CA . LEU A 1 81 ? 24.616 -9.005 -4.412 1.00 50.81 81 LEU A CA 1
ATOM 625 C C . LEU A 1 81 ? 24.617 -10.235 -5.340 1.00 50.81 81 LEU A C 1
ATOM 627 O O . LEU A 1 81 ? 23.553 -10.630 -5.805 1.00 50.81 81 LEU A O 1
ATOM 631 N N . SER A 1 82 ? 25.758 -10.883 -5.594 1.00 53.06 82 SER A N 1
ATOM 632 C CA . SER A 1 82 ? 25.835 -12.116 -6.404 1.00 53.06 82 SER A CA 1
ATOM 633 C C . SER A 1 82 ? 25.330 -13.371 -5.678 1.00 53.06 82 SER A C 1
ATOM 635 O O . SER A 1 82 ? 25.298 -14.448 -6.270 1.00 53.06 82 SER A O 1
ATOM 637 N N . CYS A 1 83 ? 24.930 -13.255 -4.406 1.00 50.12 83 CYS A N 1
ATOM 638 C CA . CYS A 1 83 ? 24.503 -14.396 -3.594 1.00 50.12 83 CYS A CA 1
ATOM 639 C C . CYS A 1 83 ? 23.040 -14.824 -3.797 1.00 50.12 83 CYS A C 1
ATOM 641 O O . CYS A 1 83 ? 22.673 -15.897 -3.325 1.00 50.12 83 CYS A O 1
ATOM 643 N N . PHE A 1 84 ? 22.224 -14.047 -4.517 1.00 55.12 84 PHE A N 1
ATOM 644 C CA . PHE A 1 84 ? 20.845 -14.421 -4.838 1.00 55.12 84 PHE A CA 1
ATOM 645 C C . PHE A 1 84 ? 20.677 -14.558 -6.346 1.00 55.12 84 PHE A C 1
ATOM 647 O O . PHE A 1 84 ? 20.773 -13.578 -7.087 1.00 55.12 84 PHE A O 1
ATOM 654 N N . ASN A 1 85 ? 20.422 -15.784 -6.803 1.00 62.25 85 ASN A N 1
ATOM 655 C CA . ASN A 1 85 ? 20.058 -16.013 -8.193 1.00 62.25 85 ASN A CA 1
ATOM 656 C C . ASN A 1 85 ? 18.589 -15.629 -8.374 1.00 62.25 85 ASN A C 1
ATOM 658 O O . ASN A 1 85 ? 17.735 -15.987 -7.569 1.00 62.25 85 ASN A O 1
ATOM 662 N N . TYR A 1 86 ? 18.266 -14.936 -9.465 1.00 60.97 86 TYR A N 1
ATOM 663 C CA . TYR A 1 86 ? 16.888 -14.548 -9.788 1.00 60.97 86 TYR A CA 1
ATOM 664 C C . TYR A 1 86 ? 15.893 -15.715 -9.762 1.00 60.97 86 TYR A C 1
ATOM 666 O O . TYR A 1 86 ? 14.712 -15.547 -9.439 1.00 60.97 86 TYR A O 1
ATOM 674 N N . ASP A 1 87 ? 16.370 -16.913 -10.087 1.00 68.38 87 ASP A N 1
ATOM 675 C CA . ASP A 1 87 ? 15.553 -18.117 -10.074 1.00 68.38 87 ASP A CA 1
ATOM 676 C C . ASP A 1 87 ? 14.959 -18.422 -8.687 1.00 68.38 87 ASP A C 1
ATOM 678 O O . ASP A 1 87 ? 13.869 -18.999 -8.615 1.00 68.38 87 ASP A O 1
ATOM 682 N N . ASP A 1 88 ? 15.554 -17.906 -7.606 1.00 71.00 88 ASP A N 1
ATOM 683 C CA . ASP A 1 88 ? 15.016 -18.013 -6.249 1.00 71.00 88 ASP A CA 1
ATOM 684 C C . ASP A 1 88 ? 13.644 -17.321 -6.134 1.00 71.00 88 ASP A C 1
ATOM 686 O O . ASP A 1 88 ? 12.702 -17.866 -5.554 1.00 71.00 88 ASP A O 1
ATOM 690 N N . PHE A 1 89 ? 13.458 -16.156 -6.770 1.00 70.44 89 PHE A N 1
ATOM 691 C CA . PHE A 1 89 ? 12.174 -15.439 -6.749 1.00 70.44 89 PHE A CA 1
ATOM 692 C C . PHE A 1 89 ? 11.105 -16.119 -7.603 1.00 70.44 89 PHE A C 1
ATOM 694 O O . PHE A 1 89 ? 9.914 -16.063 -7.275 1.00 70.44 89 PHE A O 1
ATOM 701 N N . LYS A 1 90 ? 11.509 -16.782 -8.695 1.00 73.50 90 LYS A N 1
ATOM 702 C CA . LYS A 1 90 ? 10.574 -17.507 -9.567 1.00 73.50 90 LYS A CA 1
ATOM 703 C C . LYS A 1 90 ? 9.941 -18.700 -8.861 1.00 73.50 90 LYS A C 1
ATOM 705 O O . LYS A 1 90 ? 8.809 -19.029 -9.211 1.00 73.50 90 LYS A O 1
ATOM 710 N N . GLY A 1 91 ? 10.659 -19.326 -7.927 1.00 83.31 91 GLY A N 1
ATOM 711 C CA . GLY A 1 91 ? 10.162 -20.449 -7.132 1.00 83.31 91 GLY A CA 1
ATOM 712 C C . GLY A 1 91 ? 9.232 -20.037 -5.990 1.00 83.31 91 GLY A C 1
ATOM 713 O O . GLY A 1 91 ? 8.383 -20.825 -5.584 1.00 83.31 91 GLY A O 1
ATOM 714 N N . VAL A 1 92 ? 9.360 -18.805 -5.484 1.00 87.31 92 VAL A N 1
ATOM 715 C CA . VAL A 1 92 ? 8.597 -18.337 -4.314 1.00 87.31 92 VAL A CA 1
ATOM 716 C C . VAL A 1 92 ? 7.302 -17.612 -4.696 1.00 87.31 92 VAL A C 1
ATOM 718 O O . VAL A 1 92 ? 6.315 -17.704 -3.967 1.00 87.31 92 VAL A O 1
ATOM 721 N N . LEU A 1 93 ? 7.273 -16.883 -5.818 1.00 91.31 93 LEU A N 1
ATOM 722 C CA . LEU A 1 93 ? 6.110 -16.088 -6.231 1.00 91.31 93 LEU A CA 1
ATOM 723 C C . LEU A 1 93 ? 5.252 -16.805 -7.290 1.00 91.31 93 LEU A C 1
ATOM 725 O O . LEU A 1 93 ? 5.800 -17.368 -8.240 1.00 91.31 93 LEU A O 1
ATOM 729 N N . PRO A 1 94 ? 3.908 -16.704 -7.225 1.00 94.25 94 PRO A N 1
ATOM 730 C CA . PRO A 1 94 ? 3.108 -15.902 -6.292 1.00 94.25 94 PRO A CA 1
ATOM 731 C C . PRO A 1 94 ? 2.892 -16.575 -4.924 1.00 94.25 94 PRO A C 1
ATOM 733 O O . PRO A 1 94 ? 2.756 -17.790 -4.833 1.00 94.25 94 PRO A O 1
ATOM 736 N N . VAL A 1 95 ? 2.744 -15.771 -3.866 1.00 95.75 95 VAL A N 1
ATOM 737 C CA . VAL A 1 95 ? 2.493 -16.253 -2.493 1.00 95.75 95 VAL A CA 1
ATOM 738 C C . VAL A 1 95 ? 1.399 -15.436 -1.807 1.00 95.75 95 VAL A C 1
ATOM 740 O O . VAL A 1 95 ? 1.150 -14.286 -2.163 1.00 95.75 95 VAL A O 1
ATOM 743 N N . THR A 1 96 ? 0.714 -16.017 -0.819 1.00 96.69 96 THR A N 1
ATOM 744 C CA . THR A 1 96 ? -0.235 -15.288 0.039 1.00 96.69 96 THR A CA 1
ATOM 745 C C . THR A 1 96 ? 0.238 -15.316 1.485 1.00 96.69 96 THR A C 1
ATOM 747 O O . THR A 1 96 ? 0.339 -16.385 2.080 1.00 96.69 96 THR A O 1
ATOM 750 N N . ILE A 1 97 ? 0.491 -14.143 2.067 1.00 96.25 97 ILE A N 1
ATOM 751 C CA . ILE A 1 97 ? 0.959 -13.995 3.449 1.00 96.25 97 ILE A CA 1
ATOM 752 C C . ILE A 1 97 ? -0.061 -13.153 4.211 1.00 96.25 97 ILE A C 1
ATOM 754 O O . ILE A 1 97 ? -0.348 -12.020 3.838 1.00 96.25 97 ILE A O 1
ATOM 758 N N . ASN A 1 98 ? -0.640 -13.710 5.277 1.00 93.31 98 ASN A N 1
ATOM 759 C CA . ASN A 1 98 ? -1.626 -13.024 6.124 1.00 93.31 98 ASN A CA 1
ATOM 760 C C . ASN A 1 98 ? -2.801 -12.385 5.333 1.00 93.31 98 ASN A C 1
ATOM 762 O O . ASN A 1 98 ? -3.271 -11.286 5.642 1.00 93.31 98 ASN A O 1
ATOM 766 N N . GLY A 1 99 ? -3.258 -13.069 4.276 1.00 93.44 99 GLY A N 1
ATOM 767 C CA . GLY A 1 99 ? -4.331 -12.611 3.382 1.00 93.44 99 GLY A CA 1
ATOM 768 C C . GLY A 1 99 ? -3.909 -11.600 2.307 1.00 93.44 99 GLY A C 1
ATOM 769 O O . GLY A 1 99 ? -4.752 -11.194 1.515 1.00 93.44 99 GLY A O 1
ATOM 770 N N . ILE A 1 100 ? -2.632 -11.212 2.250 1.00 96.19 100 ILE A N 1
ATOM 771 C CA . ILE A 1 100 ? -2.078 -10.339 1.209 1.00 96.19 100 ILE A CA 1
ATOM 772 C C . ILE A 1 100 ? -1.477 -11.211 0.108 1.00 96.19 100 ILE A C 1
ATOM 774 O O . ILE A 1 100 ? -0.572 -12.003 0.372 1.00 96.19 100 ILE A O 1
ATOM 778 N N . LYS A 1 101 ? -1.981 -11.071 -1.121 1.00 96.44 101 LYS A N 1
ATOM 779 C CA . LYS A 1 101 ? -1.470 -11.781 -2.298 1.00 96.44 101 LYS A CA 1
ATOM 780 C C . LYS A 1 101 ? -0.306 -11.000 -2.907 1.00 96.44 101 LYS A C 1
ATOM 782 O O . LYS A 1 101 ? -0.497 -9.872 -3.352 1.00 96.44 101 LYS A O 1
ATOM 787 N N . ILE A 1 102 ? 0.867 -11.617 -2.951 1.00 96.44 102 ILE A N 1
ATOM 788 C CA . ILE A 1 102 ? 2.070 -11.095 -3.600 1.00 96.44 102 ILE A CA 1
ATOM 789 C C . ILE A 1 102 ? 2.190 -11.784 -4.955 1.00 96.44 102 ILE A C 1
ATOM 791 O O . ILE A 1 102 ? 2.270 -13.012 -5.040 1.00 96.44 102 ILE A O 1
ATOM 795 N N . LEU A 1 103 ? 2.133 -10.990 -6.020 1.00 94.81 103 LEU A N 1
ATOM 796 C CA . LEU A 1 103 ? 2.154 -11.487 -7.390 1.00 94.81 103 LEU A CA 1
ATOM 797 C C . LEU A 1 103 ? 3.585 -11.644 -7.899 1.00 94.81 103 LEU A C 1
ATOM 799 O O . LEU A 1 103 ? 4.493 -10.933 -7.479 1.00 94.81 103 LEU A O 1
ATOM 803 N N . LYS A 1 104 ? 3.763 -12.556 -8.853 1.00 93.69 104 LYS A N 1
ATOM 804 C CA . LYS A 1 104 ? 4.951 -12.572 -9.702 1.00 93.69 104 LYS A CA 1
ATOM 805 C C . LYS A 1 104 ? 4.780 -11.494 -10.771 1.00 93.69 104 LYS A C 1
ATOM 807 O O . LYS A 1 104 ? 3.789 -11.529 -11.501 1.00 93.69 104 LYS A O 1
ATOM 812 N N . ILE A 1 105 ? 5.707 -10.542 -10.831 1.00 93.88 105 ILE A N 1
ATOM 813 C CA . ILE A 1 105 ? 5.682 -9.479 -11.838 1.00 93.88 105 ILE A CA 1
ATOM 814 C C . ILE A 1 105 ? 6.216 -10.007 -13.164 1.00 93.88 105 ILE A C 1
ATOM 816 O O . ILE A 1 105 ? 7.196 -10.747 -13.213 1.00 93.88 105 ILE A O 1
ATOM 820 N N . ASP A 1 106 ? 5.569 -9.579 -14.239 1.00 95.69 106 ASP A N 1
ATOM 821 C CA . ASP A 1 106 ? 6.048 -9.714 -15.603 1.00 95.69 106 ASP A CA 1
ATOM 822 C C . ASP A 1 106 ? 5.866 -8.389 -16.369 1.00 95.69 106 ASP A C 1
ATOM 824 O O . ASP A 1 106 ? 5.302 -7.410 -15.868 1.00 95.69 106 ASP A O 1
ATOM 828 N N . TRP A 1 107 ? 6.344 -8.349 -17.611 1.00 97.06 107 TRP A N 1
ATOM 829 C CA . TRP A 1 107 ? 6.252 -7.151 -18.443 1.00 97.06 107 TRP A CA 1
ATOM 830 C C . TRP A 1 107 ? 4.828 -6.770 -18.862 1.00 97.06 107 TRP A C 1
ATOM 832 O O . TRP A 1 107 ? 4.642 -5.665 -19.372 1.00 97.06 107 TRP A O 1
ATOM 842 N N . SER A 1 108 ? 3.828 -7.635 -18.665 1.00 96.94 108 SER A N 1
ATOM 843 C CA . SER A 1 108 ? 2.431 -7.326 -18.992 1.00 96.94 108 SER A CA 1
ATOM 844 C C . SER A 1 108 ? 1.817 -6.296 -18.042 1.00 96.94 108 SER A C 1
ATOM 846 O O . SER A 1 108 ? 0.857 -5.629 -18.416 1.00 96.94 108 SER A O 1
ATOM 848 N N . TYR A 1 109 ? 2.404 -6.086 -16.857 1.00 96.31 109 TYR A N 1
ATOM 849 C CA . TYR A 1 109 ? 1.968 -5.047 -15.918 1.00 96.31 109 TYR A CA 1
ATOM 850 C C . TYR A 1 109 ? 2.438 -3.630 -16.301 1.00 96.31 109 TYR A C 1
ATOM 852 O O . TYR A 1 109 ? 1.906 -2.646 -15.784 1.00 96.31 109 TYR A O 1
ATOM 860 N N . PHE A 1 110 ? 3.397 -3.498 -17.225 1.00 97.81 110 PHE A N 1
ATOM 861 C CA . PHE A 1 110 ? 3.979 -2.219 -17.652 1.00 97.81 110 PHE A CA 1
ATOM 862 C C . PHE A 1 110 ? 3.323 -1.738 -18.949 1.00 97.81 110 PHE A C 1
ATOM 864 O O . PHE A 1 110 ? 3.913 -1.793 -20.028 1.00 97.81 110 PHE A O 1
ATOM 871 N N . THR A 1 111 ? 2.060 -1.326 -18.840 1.00 97.81 111 THR A N 1
ATOM 872 C CA . THR A 1 111 ? 1.207 -0.997 -19.996 1.00 97.81 111 THR A CA 1
ATOM 873 C C . THR A 1 111 ? 1.240 0.475 -20.398 1.00 97.81 111 THR A C 1
ATOM 875 O O . THR A 1 111 ? 0.817 0.805 -21.506 1.00 97.81 111 THR A O 1
ATOM 878 N N . ALA A 1 112 ? 1.734 1.368 -19.537 1.00 98.06 112 ALA A N 1
ATOM 879 C CA . ALA A 1 112 ? 1.775 2.790 -19.844 1.00 98.06 112 ALA A CA 1
ATOM 880 C C . ALA A 1 112 ? 2.880 3.137 -20.846 1.00 98.06 112 ALA A C 1
ATOM 882 O O . ALA A 1 112 ? 3.926 2.486 -20.926 1.00 98.06 112 ALA A O 1
ATOM 883 N N . THR A 1 113 ? 2.656 4.223 -21.589 1.00 98.25 113 THR A N 1
ATOM 884 C CA . THR A 1 113 ? 3.650 4.780 -22.506 1.00 98.25 113 THR A CA 1
ATOM 885 C C . THR A 1 113 ? 4.914 5.187 -21.737 1.00 98.25 113 THR A C 1
ATOM 887 O O . THR A 1 113 ? 4.810 5.918 -20.748 1.00 98.25 113 THR A O 1
ATOM 890 N N . PRO A 1 114 ? 6.111 4.764 -22.181 1.00 97.94 114 PRO A N 1
ATOM 891 C CA . PRO A 1 114 ? 7.359 5.128 -21.523 1.00 97.94 114 PRO A CA 1
ATOM 892 C C . PRO A 1 114 ? 7.592 6.633 -21.497 1.00 97.94 114 PRO A C 1
ATOM 894 O O . PRO A 1 114 ? 7.448 7.321 -22.509 1.00 97.94 114 PRO A O 1
ATOM 897 N N . ASN A 1 115 ? 8.020 7.146 -20.343 1.00 97.12 115 ASN A N 1
ATOM 898 C CA . ASN A 1 115 ? 8.446 8.533 -20.241 1.00 97.12 115 ASN A CA 1
ATOM 899 C C . ASN A 1 115 ? 9.853 8.686 -20.838 1.00 97.12 115 ASN A C 1
ATOM 901 O O . ASN A 1 115 ? 10.859 8.401 -20.184 1.00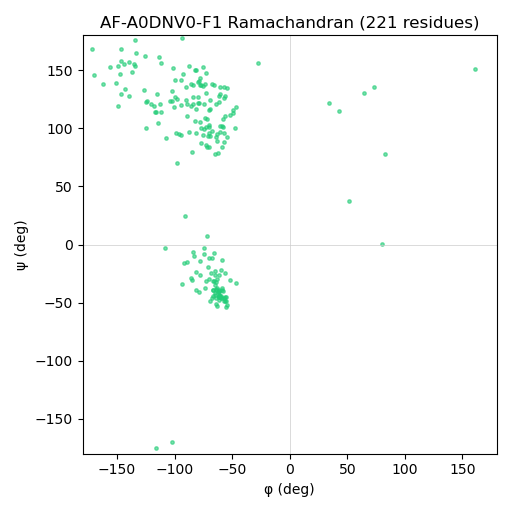 97.12 115 ASN A O 1
ATOM 905 N N . MET A 1 116 ? 9.926 9.167 -22.080 1.00 97.31 116 MET A N 1
ATOM 906 C CA . MET A 1 116 ? 11.193 9.343 -22.797 1.00 97.31 116 MET A CA 1
ATOM 907 C C . MET A 1 116 ? 12.118 10.392 -22.162 1.00 97.31 116 MET A C 1
ATOM 909 O O . MET A 1 116 ? 13.329 10.280 -22.326 1.00 97.31 116 MET A O 1
ATOM 913 N N . GLN A 1 117 ? 11.580 11.340 -21.387 1.00 97.75 117 GLN A N 1
ATOM 914 C CA . GLN A 1 117 ? 12.358 12.378 -20.696 1.00 97.75 117 GLN A CA 1
ATOM 915 C C . GLN A 1 117 ? 12.988 11.885 -19.386 1.00 97.75 117 GLN A C 1
ATOM 917 O O . GLN A 1 117 ? 13.981 12.444 -18.930 1.00 97.75 117 GLN A O 1
ATOM 922 N N . SER A 1 118 ? 12.425 10.843 -18.768 1.00 95.88 118 SER A N 1
ATOM 923 C CA . SER A 1 118 ? 12.979 10.258 -17.542 1.00 95.88 118 SER A CA 1
ATOM 924 C C . SER A 1 118 ? 14.329 9.584 -17.831 1.00 95.88 118 SER A C 1
ATOM 926 O O . SER A 1 118 ? 14.419 8.872 -18.827 1.00 95.88 118 SER A O 1
ATOM 928 N N . PRO A 1 119 ? 15.372 9.706 -16.992 1.00 96.00 119 PRO A N 1
ATOM 929 C CA . PRO A 1 119 ? 16.620 8.958 -17.191 1.00 96.00 119 PRO A CA 1
ATOM 930 C C . PRO A 1 119 ? 16.476 7.445 -16.924 1.00 96.00 119 PRO A C 1
ATOM 932 O O . PRO A 1 119 ? 17.357 6.662 -17.272 1.00 96.00 119 PRO A O 1
ATOM 935 N N . TRP A 1 120 ? 15.357 7.015 -16.338 1.00 95.50 120 TRP A N 1
ATOM 936 C CA . TRP A 1 120 ? 15.128 5.645 -15.890 1.00 95.50 120 TRP A CA 1
ATOM 937 C C . TRP A 1 120 ? 14.687 4.747 -17.056 1.00 95.50 120 TRP A C 1
ATOM 939 O O . TRP A 1 120 ? 14.059 5.200 -18.021 1.00 95.50 120 TRP A O 1
ATOM 949 N N . LYS A 1 121 ? 15.029 3.456 -16.976 1.00 97.31 121 LYS A N 1
ATOM 950 C CA . LYS A 1 121 ? 14.718 2.454 -18.015 1.00 97.31 121 LYS A CA 1
ATOM 951 C C . LYS A 1 121 ? 13.321 1.858 -17.859 1.00 97.31 121 LYS A C 1
ATOM 953 O O . LYS A 1 121 ? 12.696 1.512 -18.860 1.00 97.31 121 LYS A O 1
ATOM 958 N N . ALA A 1 122 ? 12.832 1.779 -16.633 1.00 97.56 122 ALA A N 1
ATOM 959 C CA . ALA A 1 122 ? 11.469 1.427 -16.284 1.00 97.56 122 ALA A CA 1
ATOM 960 C C . ALA A 1 122 ? 11.065 2.204 -15.030 1.00 97.56 122 ALA A C 1
ATOM 962 O O . ALA A 1 122 ? 11.897 2.865 -14.403 1.00 97.56 122 ALA A O 1
ATOM 963 N N . HIS A 1 123 ? 9.775 2.170 -14.722 1.00 96.62 123 HIS A N 1
ATOM 964 C CA . HIS A 1 123 ? 9.268 2.632 -13.445 1.00 96.62 123 HIS A CA 1
ATOM 965 C C . HIS A 1 123 ? 8.017 1.841 -13.064 1.00 96.62 123 HIS A C 1
ATOM 967 O O . HIS A 1 123 ? 7.001 1.867 -13.772 1.00 96.62 123 HIS A O 1
ATOM 973 N N . CYS A 1 124 ? 8.106 1.146 -11.938 1.00 96.75 124 CYS A N 1
ATOM 974 C CA . CYS A 1 124 ? 7.029 0.404 -11.309 1.00 96.75 124 CYS A CA 1
ATOM 975 C C . CYS A 1 124 ? 6.251 1.294 -10.331 1.00 96.75 124 CYS A C 1
ATOM 977 O O . CYS A 1 124 ? 6.725 1.624 -9.249 1.00 96.75 124 CYS A O 1
ATOM 979 N N . TYR A 1 125 ? 5.006 1.628 -10.669 1.00 96.50 125 TYR A N 1
ATOM 980 C CA . TYR A 1 125 ? 4.105 2.287 -9.727 1.00 96.50 125 TYR A CA 1
ATOM 981 C C . TYR A 1 125 ? 3.334 1.227 -8.941 1.00 96.50 125 TYR A C 1
ATOM 983 O O . TYR A 1 125 ? 2.567 0.456 -9.519 1.00 96.50 125 TYR A O 1
ATOM 991 N N . TRP A 1 126 ? 3.460 1.226 -7.618 1.00 96.88 126 TRP A N 1
ATOM 992 C CA . TRP A 1 126 ? 2.655 0.390 -6.727 1.00 96.88 126 TRP A CA 1
ATOM 993 C C . TRP A 1 126 ? 1.724 1.240 -5.855 1.00 96.88 126 TRP A C 1
ATOM 995 O O . TRP A 1 126 ? 1.844 2.459 -5.738 1.00 96.88 126 TRP A O 1
ATOM 1005 N N . THR A 1 127 ? 0.699 0.611 -5.292 1.00 96.75 127 THR A N 1
ATOM 1006 C CA . THR A 1 127 ? -0.266 1.256 -4.400 1.00 96.75 127 THR A CA 1
ATOM 1007 C C . THR A 1 127 ? -0.591 0.315 -3.257 1.00 96.75 127 THR A C 1
ATOM 1009 O O . THR A 1 127 ? -0.986 -0.829 -3.480 1.00 96.75 127 THR A O 1
ATOM 1012 N N . VAL A 1 128 ? -0.462 0.818 -2.030 1.00 97.88 128 VAL A N 1
ATOM 1013 C CA . VAL A 1 128 ? -0.898 0.115 -0.822 1.00 97.88 128 VAL A CA 1
ATOM 1014 C C . VAL A 1 128 ? -2.217 0.707 -0.355 1.0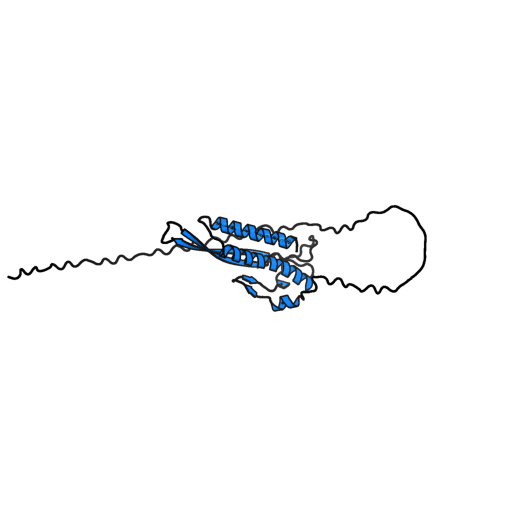0 97.88 128 VAL A C 1
ATOM 1016 O O . VAL A 1 128 ? -2.367 1.924 -0.246 1.00 97.88 128 VAL A O 1
ATOM 1019 N N . GLY A 1 129 ? -3.179 -0.163 -0.069 1.00 97.06 129 GLY A N 1
ATOM 1020 C CA . GLY A 1 129 ? -4.476 0.221 0.467 1.00 97.06 129 GLY A CA 1
ATOM 1021 C C . GLY A 1 129 ? -4.888 -0.657 1.637 1.00 97.06 129 GLY A C 1
ATOM 1022 O O . GLY A 1 129 ? -4.310 -1.720 1.880 1.00 97.06 129 GLY A O 1
ATOM 1023 N N . TYR A 1 130 ? -5.890 -0.191 2.379 1.00 98.25 130 TYR A N 1
ATOM 1024 C CA . TYR A 1 130 ? -6.501 -0.965 3.447 1.00 98.25 130 TYR A CA 1
ATOM 1025 C C . TYR A 1 130 ? -7.980 -0.625 3.646 1.00 98.25 130 TYR A C 1
ATOM 1027 O O . TYR A 1 130 ? -8.436 0.487 3.377 1.00 98.25 130 TYR A O 1
ATOM 1035 N N . THR A 1 131 ? -8.721 -1.595 4.167 1.00 97.44 131 THR A N 1
ATOM 1036 C CA . THR A 1 131 ? -10.054 -1.450 4.751 1.00 97.44 131 THR A CA 1
ATOM 1037 C C . THR A 1 131 ? -10.038 -2.035 6.157 1.00 97.44 131 THR A C 1
ATOM 1039 O O . THR A 1 131 ? -9.131 -2.784 6.539 1.00 97.44 131 THR A O 1
ATOM 1042 N N . PHE A 1 132 ? -11.031 -1.674 6.967 1.00 97.12 132 PHE A N 1
ATOM 1043 C CA . PHE A 1 132 ? -11.172 -2.261 8.288 1.00 97.12 132 PHE A CA 1
ATOM 1044 C C . PHE A 1 132 ? -12.623 -2.392 8.726 1.00 97.12 132 PHE A C 1
ATOM 1046 O O . PHE A 1 132 ? -13.458 -1.527 8.455 1.00 97.12 132 PHE A O 1
ATOM 1053 N N . ASP A 1 133 ? -12.870 -3.452 9.488 1.00 96.56 133 ASP A N 1
ATOM 1054 C CA . ASP A 1 133 ? -14.070 -3.625 10.295 1.00 96.56 133 ASP A CA 1
ATOM 1055 C C . ASP A 1 133 ? -13.764 -3.314 11.761 1.00 96.56 133 ASP A C 1
ATOM 1057 O O . ASP A 1 133 ? -12.639 -3.497 12.237 1.00 96.56 133 ASP A O 1
ATOM 1061 N N . ILE A 1 134 ? -14.777 -2.865 12.503 1.00 95.88 134 ILE A N 1
ATOM 1062 C CA . ILE A 1 134 ? -14.644 -2.543 13.924 1.00 95.88 134 ILE A CA 1
ATOM 1063 C C . ILE A 1 134 ? -15.490 -3.460 14.804 1.00 95.88 134 ILE A C 1
ATOM 1065 O O . ILE A 1 134 ? -16.693 -3.617 14.612 1.00 95.88 134 ILE A O 1
ATOM 1069 N N . ASN A 1 135 ? -14.855 -4.022 15.831 1.00 95.31 135 ASN A N 1
ATOM 1070 C CA . ASN A 1 135 ? -15.509 -4.762 16.898 1.00 95.31 135 ASN A CA 1
ATOM 1071 C C . ASN A 1 135 ? -15.386 -3.978 18.211 1.00 95.31 135 ASN A C 1
ATOM 1073 O O . ASN A 1 135 ? -14.289 -3.794 18.743 1.00 95.31 135 ASN A O 1
ATOM 1077 N N . MET A 1 136 ? -16.523 -3.509 18.725 1.00 95.06 136 MET A N 1
ATOM 1078 C CA . MET A 1 136 ? -16.615 -2.781 19.990 1.00 95.06 136 MET A CA 1
ATOM 1079 C C . MET A 1 136 ? -17.176 -3.705 21.065 1.00 95.06 136 MET A C 1
ATOM 1081 O O . MET A 1 136 ? -18.271 -4.244 20.915 1.00 95.06 136 MET A O 1
ATOM 1085 N N . ARG A 1 137 ? -16.444 -3.878 22.171 1.00 93.00 137 ARG A N 1
ATOM 1086 C CA . ARG A 1 137 ? -16.906 -4.677 23.315 1.00 93.00 137 ARG A CA 1
ATOM 1087 C C . ARG A 1 137 ? -16.868 -3.857 24.594 1.00 93.00 137 ARG A C 1
ATOM 1089 O O . ARG A 1 137 ? -15.809 -3.371 24.991 1.00 93.00 137 ARG A O 1
ATOM 1096 N N . LYS A 1 138 ? -18.021 -3.736 25.257 1.00 92.56 138 LYS A N 1
ATOM 1097 C CA . LYS A 1 138 ? -18.109 -3.170 26.607 1.00 92.56 138 LYS A CA 1
ATOM 1098 C C . LYS A 1 138 ? -17.531 -4.169 27.608 1.00 92.56 138 LYS A C 1
ATOM 1100 O O . LYS A 1 138 ? -17.874 -5.352 27.579 1.00 92.56 138 LYS A O 1
ATOM 1105 N N . MET A 1 139 ? -16.642 -3.710 28.478 1.00 91.94 139 MET A N 1
ATOM 1106 C CA . MET A 1 139 ? -16.041 -4.564 29.500 1.00 91.94 139 MET A CA 1
ATOM 1107 C C . MET A 1 139 ? -17.043 -4.786 30.644 1.00 91.94 139 MET A C 1
ATOM 1109 O O . MET A 1 139 ? -17.710 -3.859 31.081 1.00 91.94 139 MET A O 1
ATOM 1113 N N . LYS A 1 140 ? -17.170 -6.018 31.156 1.00 88.81 140 LYS A N 1
ATOM 1114 C CA . LYS A 1 140 ? -18.175 -6.343 32.195 1.00 88.81 140 LYS A CA 1
ATOM 1115 C C . LYS A 1 140 ? -17.935 -5.631 33.535 1.00 88.81 140 LYS A C 1
ATOM 1117 O O . LYS A 1 140 ? -18.875 -5.439 34.292 1.00 88.81 140 LYS A O 1
ATOM 1122 N N . ARG A 1 141 ? -16.680 -5.276 33.835 1.00 88.12 141 ARG A N 1
ATOM 1123 C CA . ARG A 1 141 ? -16.247 -4.712 35.129 1.00 88.12 141 ARG A CA 1
ATOM 1124 C C . ARG A 1 141 ? -15.891 -3.223 35.075 1.00 88.12 141 ARG A C 1
ATOM 1126 O O . ARG A 1 141 ? -15.545 -2.653 36.099 1.00 88.12 141 ARG A O 1
ATOM 1133 N N . SER A 1 142 ? -15.942 -2.592 33.903 1.00 85.94 142 SER A N 1
ATOM 1134 C CA . SER A 1 142 ? -15.666 -1.161 33.758 1.00 85.94 142 SER A CA 1
ATOM 1135 C C . SER A 1 142 ? -16.575 -0.545 32.704 1.00 85.94 142 SER A C 1
ATOM 1137 O O . SER A 1 142 ? -17.022 -1.219 31.782 1.00 85.94 142 SER A O 1
ATOM 1139 N N . GLN A 1 143 ? -16.820 0.761 32.792 1.00 87.31 143 GLN A N 1
ATOM 1140 C CA . GLN A 1 143 ? -17.528 1.485 31.729 1.00 87.31 143 GLN A CA 1
ATOM 1141 C C . GLN A 1 143 ? -16.666 1.665 30.460 1.00 87.31 143 GLN A C 1
ATOM 1143 O O . GLN A 1 143 ? -17.083 2.343 29.524 1.00 87.31 143 GLN A O 1
ATOM 1148 N N . ASN A 1 144 ? -15.484 1.038 30.388 1.00 90.38 144 ASN A N 1
ATOM 1149 C CA . ASN A 1 144 ? -14.580 1.166 29.252 1.00 90.38 144 ASN A CA 1
ATOM 1150 C C . ASN A 1 144 ? -15.022 0.274 28.084 1.00 90.38 144 ASN A C 1
ATOM 1152 O O . ASN A 1 144 ? -15.411 -0.888 28.251 1.00 90.38 144 ASN A O 1
ATOM 1156 N N . ILE A 1 145 ? -14.900 0.824 26.877 1.00 93.81 145 ILE A N 1
ATOM 1157 C CA . ILE A 1 145 ? -15.125 0.122 25.613 1.00 93.81 145 ILE A CA 1
ATOM 1158 C C . ILE A 1 145 ? -13.763 -0.271 25.045 1.00 93.81 145 ILE A C 1
ATOM 1160 O O . ILE A 1 145 ? -12.884 0.576 24.893 1.00 93.81 145 ILE A O 1
ATOM 1164 N N . ARG A 1 146 ? -13.586 -1.556 24.725 1.00 93.06 146 ARG A N 1
ATOM 1165 C CA . ARG A 1 146 ? -12.427 -2.037 23.970 1.00 93.06 146 ARG A CA 1
ATOM 1166 C C . ARG A 1 146 ? -12.756 -1.991 22.481 1.00 93.06 146 ARG A C 1
ATOM 1168 O O . ARG A 1 146 ? -13.723 -2.620 22.046 1.00 93.06 146 ARG A O 1
ATOM 1175 N N . TYR A 1 147 ? -11.919 -1.289 21.726 1.00 96.06 147 TYR A N 1
ATOM 1176 C CA . TYR A 1 147 ? -11.979 -1.211 20.271 1.00 96.06 147 TYR A CA 1
ATOM 1177 C C . TYR A 1 147 ? -10.972 -2.200 19.685 1.00 96.06 147 TYR A C 1
ATOM 1179 O O . TYR A 1 147 ? -9.794 -2.176 20.039 1.00 96.06 147 TYR A O 1
ATOM 1187 N N . ARG A 1 148 ? -11.437 -3.099 18.817 1.00 95.44 148 ARG A N 1
ATOM 1188 C CA . ARG A 1 148 ? -10.580 -3.995 18.035 1.00 95.44 148 ARG A CA 1
ATOM 1189 C C . ARG A 1 148 ? -10.900 -3.800 16.564 1.00 95.44 148 ARG A C 1
ATOM 1191 O O . ARG A 1 148 ? -12.056 -3.957 16.175 1.00 95.44 148 ARG A O 1
ATOM 1198 N N . LEU A 1 149 ? -9.888 -3.474 15.772 1.00 96.69 149 LEU A N 1
ATOM 1199 C CA . LEU A 1 149 ? -10.010 -3.398 14.323 1.00 96.69 149 LEU A CA 1
ATOM 1200 C C . LEU A 1 149 ? -9.619 -4.744 13.708 1.00 96.69 149 LEU A C 1
ATOM 1202 O O . LEU A 1 149 ? -8.776 -5.459 14.247 1.00 96.69 149 LEU A O 1
ATOM 1206 N N . ILE A 1 150 ? -10.274 -5.096 12.607 1.00 96.12 150 ILE A N 1
ATOM 1207 C CA . ILE A 1 150 ? -9.911 -6.223 11.748 1.00 96.12 150 ILE A CA 1
ATOM 1208 C C . ILE A 1 150 ? -9.486 -5.606 10.421 1.00 96.12 150 ILE A C 1
ATOM 1210 O O . ILE A 1 150 ? -10.336 -5.112 9.682 1.00 96.12 150 ILE A O 1
ATOM 1214 N N . ILE A 1 151 ? -8.179 -5.575 10.159 1.00 96.62 151 ILE A N 1
ATOM 1215 C CA . ILE A 1 151 ? -7.610 -4.911 8.982 1.00 96.62 151 ILE A CA 1
ATOM 1216 C C . ILE A 1 151 ? -7.509 -5.883 7.810 1.00 96.62 151 ILE A C 1
ATOM 1218 O O . ILE A 1 151 ? -7.007 -7.002 7.950 1.00 96.62 151 ILE A O 1
ATOM 1222 N N . GLN A 1 152 ? -7.898 -5.424 6.627 1.00 97.44 152 GLN A N 1
ATOM 1223 C CA . GLN A 1 152 ? -7.549 -6.037 5.350 1.00 97.44 152 GLN A CA 1
ATOM 1224 C C . GLN A 1 152 ? -6.696 -5.036 4.575 1.00 97.44 152 GLN A C 1
ATOM 1226 O O . GLN A 1 152 ? -7.182 -3.968 4.225 1.00 97.44 152 GLN A O 1
ATOM 1231 N N . SER A 1 153 ? -5.424 -5.353 4.342 1.00 97.75 153 SER A N 1
ATOM 1232 C CA . SER A 1 153 ? -4.521 -4.538 3.525 1.00 97.75 153 SER A CA 1
ATOM 1233 C C . SER A 1 153 ? -4.164 -5.267 2.235 1.00 97.75 153 SER A C 1
ATOM 1235 O O . SER A 1 153 ? -4.252 -6.492 2.154 1.00 97.75 153 SER A O 1
ATOM 1237 N N . TRP A 1 154 ? -3.785 -4.507 1.215 1.00 98.00 154 TRP A N 1
ATOM 1238 C CA . TRP A 1 154 ? -3.370 -5.028 -0.082 1.00 98.00 154 TRP A CA 1
ATOM 1239 C C . TRP A 1 154 ? -2.291 -4.139 -0.699 1.00 98.00 154 TRP A C 1
ATOM 1241 O O . TRP A 1 154 ? -2.191 -2.955 -0.378 1.00 98.00 154 TRP A O 1
ATOM 1251 N N . CYS A 1 155 ? -1.516 -4.719 -1.613 1.00 97.69 155 CYS A N 1
ATOM 1252 C CA . CYS A 1 155 ? -0.597 -4.010 -2.494 1.00 97.69 155 CYS A CA 1
ATOM 1253 C C . CYS A 1 155 ? -0.909 -4.408 -3.940 1.00 97.69 155 CYS A C 1
ATOM 1255 O O . CYS A 1 155 ? -1.077 -5.595 -4.233 1.00 97.69 155 CYS A O 1
ATOM 1257 N N . CYS A 1 156 ? -1.006 -3.436 -4.841 1.00 95.94 156 CYS A N 1
ATOM 1258 C CA . CYS A 1 156 ? -1.222 -3.680 -6.263 1.00 95.94 156 CYS A CA 1
ATOM 1259 C C . CYS A 1 156 ? -0.299 -2.826 -7.132 1.00 95.94 156 CYS A C 1
ATOM 1261 O O . CYS A 1 156 ? 0.125 -1.742 -6.735 1.00 95.94 156 CYS A O 1
ATOM 1263 N N . LEU A 1 157 ? -0.019 -3.324 -8.335 1.00 94.94 157 LEU A N 1
ATOM 1264 C CA . LEU A 1 157 ? 0.626 -2.549 -9.388 1.00 94.94 157 LEU A CA 1
ATOM 1265 C C . LEU A 1 157 ? -0.379 -1.618 -10.051 1.00 94.94 157 LEU A C 1
ATOM 1267 O O . LEU A 1 157 ? -1.548 -1.960 -10.245 1.00 94.94 157 LEU A O 1
ATOM 1271 N N . ASN A 1 158 ? 0.097 -0.439 -10.413 1.00 94.06 158 ASN A N 1
ATOM 1272 C CA . ASN A 1 158 ? -0.674 0.569 -11.106 1.00 94.06 158 ASN A CA 1
ATOM 1273 C C . ASN A 1 158 ? -0.452 0.440 -12.619 1.00 94.06 158 ASN A C 1
ATOM 1275 O O . ASN A 1 158 ? 0.672 0.224 -13.078 1.00 94.06 158 ASN A O 1
ATOM 1279 N N . ASN A 1 159 ? -1.513 0.647 -13.400 1.00 95.38 159 ASN A N 1
ATOM 1280 C CA . ASN A 1 159 ? -1.458 0.644 -14.863 1.00 95.38 159 ASN A CA 1
ATOM 1281 C C . ASN A 1 159 ? -0.625 1.798 -15.452 1.00 95.38 159 ASN A C 1
ATOM 1283 O O . ASN A 1 159 ? -0.375 1.817 -16.649 1.00 95.38 159 ASN A O 1
ATOM 1287 N N . LYS A 1 160 ? -0.170 2.741 -14.619 1.00 97.38 160 LYS A N 1
ATOM 1288 C CA . LYS A 1 160 ? 0.791 3.794 -14.976 1.00 97.38 160 LYS A CA 1
ATOM 1289 C C . LYS A 1 160 ? 2.236 3.305 -15.116 1.00 97.38 160 LYS A C 1
ATOM 1291 O O . LYS A 1 160 ? 3.088 4.090 -15.525 1.00 97.38 160 LYS A O 1
ATOM 1296 N N . SER A 1 161 ? 2.528 2.057 -14.750 1.00 97.44 161 SER A N 1
ATOM 1297 C CA . SER A 1 161 ? 3.879 1.486 -14.840 1.00 97.44 161 SER A CA 1
ATOM 1298 C C . SER A 1 161 ? 4.322 1.375 -16.295 1.00 97.44 161 SER A C 1
ATOM 1300 O O . SER A 1 161 ? 3.537 0.975 -17.155 1.00 97.44 161 SER A O 1
ATOM 1302 N N . TRP A 1 162 ? 5.572 1.740 -16.575 1.00 98.25 162 TRP A N 1
ATOM 1303 C CA . TRP A 1 162 ? 6.101 1.836 -17.937 1.00 98.25 162 TRP A CA 1
ATOM 1304 C C . TRP A 1 162 ? 7.532 1.303 -18.043 1.00 98.25 162 TRP A C 1
ATOM 1306 O O . TRP A 1 162 ? 8.270 1.263 -17.060 1.00 98.25 162 TRP A O 1
ATOM 1316 N N . VAL A 1 163 ? 7.937 0.903 -19.253 1.00 98.31 163 VAL A N 1
ATOM 1317 C CA . VAL A 1 163 ? 9.269 0.342 -19.541 1.00 98.31 163 VAL A CA 1
ATOM 1318 C C . VAL A 1 163 ? 9.753 0.735 -20.938 1.00 98.31 163 VAL A C 1
ATOM 1320 O O . VAL A 1 163 ? 9.041 0.548 -21.919 1.00 98.31 163 VAL A O 1
ATOM 1323 N N . LYS A 1 164 ? 10.979 1.258 -21.052 1.00 97.81 164 LYS A N 1
ATOM 1324 C CA . LYS A 1 164 ? 11.627 1.587 -22.338 1.00 97.81 164 LYS A CA 1
ATOM 1325 C C . LYS A 1 164 ? 12.263 0.371 -22.999 1.00 97.81 164 LYS A C 1
ATOM 1327 O O . LYS A 1 164 ? 12.223 0.227 -24.216 1.00 97.81 164 LYS A O 1
ATOM 1332 N N . THR A 1 165 ? 12.883 -0.491 -22.198 1.00 95.94 165 THR A N 1
ATOM 1333 C CA . THR A 1 165 ? 13.618 -1.666 -22.679 1.00 95.94 165 THR A CA 1
ATOM 1334 C C . THR A 1 165 ? 13.408 -2.817 -21.714 1.00 95.94 165 THR A C 1
ATOM 1336 O O . THR A 1 165 ? 13.495 -2.624 -20.507 1.00 95.94 165 THR A O 1
ATOM 1339 N N . LYS A 1 166 ? 13.118 -4.006 -22.241 1.00 96.94 166 LYS A N 1
ATOM 1340 C CA . LYS A 1 166 ? 12.777 -5.191 -21.448 1.00 96.94 166 LYS A CA 1
ATOM 1341 C C . LYS A 1 166 ? 13.984 -6.125 -21.363 1.00 96.94 166 LYS A C 1
ATOM 1343 O O . LYS A 1 166 ? 14.485 -6.547 -22.401 1.00 96.94 166 LYS A O 1
ATOM 1348 N N . TRP A 1 167 ? 14.419 -6.462 -20.151 1.00 94.31 167 TRP A N 1
ATOM 1349 C CA . TRP A 1 167 ? 15.359 -7.559 -19.882 1.00 94.31 167 TRP A CA 1
ATOM 1350 C C . TRP A 1 167 ? 15.213 -8.064 -18.443 1.00 94.31 167 TRP A C 1
ATOM 1352 O O . TRP A 1 167 ? 14.847 -7.296 -17.556 1.00 94.31 167 TRP A O 1
ATOM 1362 N N . ASP A 1 168 ? 15.537 -9.329 -18.192 1.00 90.94 168 ASP A N 1
ATOM 1363 C CA . ASP A 1 168 ? 15.202 -10.020 -16.935 1.00 90.94 168 ASP A CA 1
ATOM 1364 C C . ASP A 1 168 ? 15.736 -9.311 -15.682 1.00 90.94 168 ASP A C 1
ATOM 1366 O O . ASP A 1 168 ? 14.962 -9.004 -14.779 1.00 90.94 168 ASP A O 1
ATOM 1370 N N . ARG A 1 169 ? 17.000 -8.868 -15.693 1.00 90.00 169 ARG A N 1
ATOM 1371 C CA . ARG A 1 169 ? 17.592 -8.108 -14.575 1.00 90.00 169 ARG A CA 1
ATOM 1372 C C . ARG A 1 169 ? 16.893 -6.771 -14.265 1.00 90.00 169 ARG A C 1
ATOM 1374 O O . ARG A 1 169 ? 16.965 -6.277 -13.145 1.00 90.00 169 ARG A O 1
ATOM 1381 N N . LEU A 1 170 ? 16.232 -6.142 -15.241 1.00 93.69 170 LEU A N 1
ATOM 1382 C CA . LEU A 1 170 ? 15.424 -4.945 -14.981 1.00 93.69 170 LEU A CA 1
ATOM 1383 C C . LEU A 1 170 ? 14.089 -5.352 -14.373 1.00 93.69 170 LEU A C 1
ATOM 1385 O O . LEU A 1 170 ? 13.647 -4.711 -13.432 1.00 93.69 170 LEU A O 1
ATOM 1389 N N . LEU A 1 171 ? 13.472 -6.430 -14.866 1.00 94.19 171 LEU A N 1
ATOM 1390 C CA . LEU A 1 171 ? 12.239 -6.956 -14.282 1.00 94.19 171 LEU A CA 1
ATOM 1391 C C . LEU A 1 171 ? 12.442 -7.330 -12.811 1.00 94.19 171 LEU A C 1
ATOM 1393 O O . LEU A 1 171 ? 11.576 -7.069 -11.984 1.00 94.19 171 LEU A O 1
ATOM 1397 N N . GLU A 1 172 ? 13.597 -7.907 -12.491 1.00 91.12 172 GLU A N 1
ATOM 1398 C CA . GLU A 1 172 ? 14.071 -8.175 -11.132 1.00 91.12 172 GLU A CA 1
ATOM 1399 C C . GLU A 1 172 ? 14.112 -6.923 -10.268 1.00 91.12 172 GLU A C 1
ATOM 1401 O O . GLU A 1 172 ? 13.504 -6.891 -9.199 1.00 91.12 172 GLU A O 1
ATOM 1406 N N . HIS A 1 173 ? 14.794 -5.884 -10.748 1.00 93.19 173 HIS A N 1
ATOM 1407 C CA . HIS A 1 173 ? 14.903 -4.615 -10.041 1.00 93.19 173 HIS A CA 1
ATOM 1408 C C . HIS A 1 173 ? 13.520 -3.992 -9.789 1.00 93.19 173 HIS A C 1
ATOM 1410 O O . HIS A 1 173 ? 13.199 -3.618 -8.663 1.00 93.19 173 HIS A O 1
ATOM 1416 N N . GLU A 1 174 ? 12.647 -3.972 -10.801 1.00 95.19 174 GLU A N 1
ATOM 1417 C CA . GLU A 1 174 ? 11.270 -3.486 -10.648 1.00 95.19 174 GLU A CA 1
ATOM 1418 C C . GLU A 1 174 ? 10.423 -4.382 -9.724 1.00 95.19 174 GLU A C 1
ATOM 1420 O O . GLU A 1 174 ? 9.546 -3.899 -9.005 1.00 95.19 174 GLU A O 1
ATOM 1425 N N . THR A 1 175 ? 10.700 -5.690 -9.692 1.00 94.31 175 THR A N 1
ATOM 1426 C CA . THR A 1 175 ? 10.088 -6.613 -8.724 1.00 94.31 175 THR A CA 1
ATOM 1427 C C . THR A 1 175 ? 10.488 -6.241 -7.299 1.00 94.31 175 THR A C 1
ATOM 1429 O O . THR A 1 175 ? 9.639 -6.285 -6.409 1.00 94.31 175 THR A O 1
ATOM 1432 N N . GLY A 1 176 ? 11.732 -5.802 -7.084 1.00 94.75 176 GLY A N 1
ATOM 1433 C CA . GLY A 1 176 ? 12.198 -5.243 -5.815 1.00 94.75 176 GLY A CA 1
ATOM 1434 C C . GLY A 1 176 ? 11.326 -4.082 -5.329 1.00 94.75 176 GLY A C 1
ATOM 1435 O O . GLY A 1 176 ? 10.783 -4.156 -4.225 1.00 94.75 176 GLY A O 1
ATOM 1436 N N . HIS A 1 177 ? 11.093 -3.073 -6.178 1.00 96.25 177 HIS A N 1
ATOM 1437 C CA . HIS A 1 177 ? 10.224 -1.924 -5.863 1.00 96.25 177 HIS A CA 1
ATOM 1438 C C . HIS A 1 177 ? 8.808 -2.352 -5.447 1.00 96.25 177 HIS A C 1
ATOM 1440 O O . HIS A 1 177 ? 8.280 -1.918 -4.423 1.00 96.25 177 HIS A O 1
ATOM 1446 N N . TYR A 1 178 ? 8.194 -3.285 -6.175 1.00 96.88 178 TYR A N 1
ATOM 1447 C CA . TYR A 1 178 ? 6.883 -3.822 -5.792 1.00 96.88 178 TYR A CA 1
ATOM 1448 C C . TYR A 1 178 ? 6.892 -4.589 -4.463 1.00 96.88 178 TYR A C 1
ATOM 1450 O O . TYR A 1 178 ? 5.937 -4.494 -3.678 1.00 96.88 178 TYR A O 1
ATOM 1458 N N . LEU A 1 179 ? 7.950 -5.357 -4.191 1.00 96.50 179 LEU A N 1
ATOM 1459 C CA . LEU A 1 179 ? 8.089 -6.095 -2.938 1.00 96.50 179 LEU A CA 1
ATOM 1460 C C . LEU A 1 179 ? 8.211 -5.151 -1.739 1.00 96.50 179 LEU A C 1
ATOM 1462 O O . LEU A 1 179 ? 7.624 -5.449 -0.699 1.00 96.50 179 LEU A O 1
ATOM 1466 N N . ILE A 1 180 ? 8.854 -3.988 -1.886 1.00 97.56 180 ILE A N 1
ATOM 1467 C CA . ILE A 1 180 ? 8.858 -2.930 -0.860 1.00 97.56 180 ILE A CA 1
ATOM 1468 C C . ILE A 1 180 ? 7.417 -2.510 -0.521 1.00 97.56 180 ILE A C 1
ATOM 1470 O O . ILE A 1 180 ? 7.038 -2.476 0.654 1.00 97.56 180 ILE A O 1
ATOM 1474 N N . GLY A 1 181 ? 6.566 -2.295 -1.530 1.00 97.81 181 GLY A N 1
ATOM 1475 C CA . GLY A 1 181 ? 5.140 -2.022 -1.325 1.00 97.81 181 GLY A CA 1
ATOM 1476 C C . GLY A 1 181 ? 4.388 -3.171 -0.634 1.00 97.81 181 GLY A C 1
ATOM 1477 O O . GLY A 1 181 ? 3.556 -2.950 0.250 1.00 97.81 181 GLY A O 1
ATOM 1478 N N . CYS A 1 182 ? 4.698 -4.423 -0.979 1.00 98.00 182 CYS A N 1
ATOM 1479 C CA . CYS A 1 182 ? 4.106 -5.595 -0.323 1.00 98.00 182 CYS A CA 1
ATOM 1480 C C . CYS A 1 182 ? 4.507 -5.698 1.156 1.00 98.00 182 CYS A C 1
ATOM 1482 O O . CYS A 1 182 ? 3.655 -5.967 2.008 1.00 98.00 182 CYS A O 1
ATOM 1484 N N . LEU A 1 183 ? 5.778 -5.440 1.474 1.00 98.12 183 LEU A N 1
ATOM 1485 C CA . LEU A 1 183 ? 6.283 -5.394 2.845 1.00 98.12 183 LEU A CA 1
ATOM 1486 C C . LEU A 1 183 ? 5.610 -4.279 3.648 1.00 98.12 183 LEU A C 1
ATOM 1488 O O . LEU A 1 183 ? 5.186 -4.522 4.777 1.00 98.12 183 LEU A O 1
ATOM 1492 N N . CYS A 1 184 ? 5.404 -3.106 3.044 1.00 98.56 184 CYS A N 1
ATOM 1493 C CA . CYS A 1 184 ? 4.641 -2.018 3.650 1.00 98.56 184 CYS A CA 1
ATOM 1494 C C . CYS A 1 184 ? 3.231 -2.468 4.071 1.00 98.56 184 CYS A C 1
ATOM 1496 O O . CYS A 1 184 ? 2.817 -2.253 5.214 1.00 98.56 184 CYS A O 1
ATOM 1498 N N . ALA A 1 185 ? 2.506 -3.151 3.179 1.00 98.44 185 ALA A N 1
ATOM 1499 C CA . ALA A 1 185 ? 1.156 -3.642 3.454 1.00 98.44 185 ALA A CA 1
ATOM 1500 C C . ALA A 1 185 ? 1.119 -4.700 4.575 1.00 98.44 185 ALA A C 1
ATOM 1502 O O . ALA A 1 185 ? 0.189 -4.700 5.394 1.00 98.44 185 ALA A O 1
ATOM 1503 N N . LEU A 1 186 ? 2.118 -5.593 4.612 1.00 98.44 186 LEU A N 1
ATOM 1504 C CA . LEU A 1 186 ? 2.270 -6.638 5.630 1.00 98.44 186 LEU A CA 1
ATOM 1505 C C . LEU A 1 186 ? 2.615 -6.056 7.002 1.00 98.44 186 LEU A C 1
ATOM 1507 O O . LEU A 1 186 ? 1.974 -6.405 7.996 1.00 98.44 186 LEU A O 1
ATOM 1511 N N . ASP A 1 187 ? 3.596 -5.157 7.054 1.00 98.56 187 ASP A N 1
ATOM 1512 C CA . ASP A 1 187 ? 4.049 -4.517 8.288 1.00 98.56 187 ASP A CA 1
ATOM 1513 C C . ASP A 1 187 ? 2.947 -3.637 8.885 1.00 98.56 187 ASP A C 1
ATOM 1515 O O . ASP A 1 187 ? 2.640 -3.740 10.074 1.00 98.56 187 ASP A O 1
ATOM 1519 N N . PHE A 1 188 ? 2.249 -2.855 8.053 1.00 98.62 188 PHE A N 1
ATOM 1520 C CA . PHE A 1 188 ? 1.091 -2.086 8.505 1.00 98.62 188 PHE A CA 1
ATOM 1521 C C . PHE A 1 188 ? 0.032 -2.988 9.146 1.00 98.62 188 PHE A C 1
ATOM 1523 O O . PHE A 1 188 ? -0.428 -2.705 10.255 1.00 98.62 188 PHE A O 1
ATOM 1530 N N . LYS A 1 189 ? -0.335 -4.093 8.484 1.00 98.06 189 LYS A N 1
ATOM 1531 C CA . LYS A 1 189 ? -1.316 -5.043 9.022 1.00 98.06 189 LYS A CA 1
ATOM 1532 C C . LYS A 1 189 ? -0.852 -5.619 10.356 1.00 98.06 189 LYS A C 1
ATOM 1534 O O . LYS A 1 189 ? -1.616 -5.621 11.317 1.00 98.06 189 LYS A O 1
ATOM 1539 N N . GLN A 1 190 ? 0.410 -6.041 10.442 1.00 97.88 190 GLN A N 1
ATOM 1540 C CA . GLN A 1 190 ? 0.983 -6.588 11.669 1.00 97.88 190 GLN A CA 1
ATOM 1541 C C . GLN A 1 190 ? 0.948 -5.571 12.821 1.00 97.88 190 GLN A C 1
ATOM 1543 O O . GLN A 1 190 ? 0.577 -5.922 13.945 1.00 97.88 190 GLN A O 1
ATOM 1548 N N . LYS A 1 191 ? 1.320 -4.315 12.554 1.00 98.12 191 LYS A N 1
ATOM 1549 C CA . LYS A 1 191 ? 1.278 -3.221 13.531 1.00 98.12 191 LYS A CA 1
ATOM 1550 C C . LYS A 1 191 ? -0.152 -2.930 13.975 1.00 98.12 191 LYS A C 1
ATOM 1552 O O . LYS A 1 191 ? -0.405 -2.826 15.173 1.00 98.12 191 LYS A O 1
ATOM 1557 N N . ALA A 1 192 ? -1.086 -2.845 13.033 1.00 97.62 192 ALA A N 1
ATOM 1558 C CA . ALA A 1 192 ? -2.481 -2.536 13.308 1.00 97.62 192 ALA A CA 1
ATOM 1559 C C . ALA A 1 192 ? -3.188 -3.647 14.102 1.00 97.62 192 ALA A C 1
ATOM 1561 O O . ALA A 1 192 ? -3.909 -3.351 15.054 1.00 97.62 192 ALA A O 1
ATOM 1562 N N . ASP A 1 193 ? -2.911 -4.919 13.802 1.00 96.00 193 ASP A N 1
ATOM 1563 C CA . ASP A 1 193 ? -3.457 -6.064 14.543 1.00 96.00 193 ASP A CA 1
ATOM 1564 C C . ASP A 1 193 ? -3.002 -6.084 16.017 1.00 96.00 193 ASP A C 1
ATOM 1566 O O . ASP A 1 193 ? -3.726 -6.564 16.896 1.00 96.00 193 ASP A O 1
ATOM 1570 N N . LYS A 1 194 ? -1.812 -5.540 16.307 1.00 96.94 194 LYS A N 1
ATOM 1571 C CA . LYS A 1 194 ? -1.246 -5.425 17.663 1.00 96.94 194 LYS A CA 1
ATOM 1572 C C . LYS A 1 194 ? -1.632 -4.121 18.376 1.00 96.94 194 LYS A C 1
ATOM 1574 O O . LYS A 1 194 ? -1.449 -4.018 19.593 1.00 96.94 194 LYS A O 1
ATOM 1579 N N . PHE A 1 195 ? -2.149 -3.125 17.656 1.00 97.56 195 PHE A N 1
ATOM 1580 C CA . PHE A 1 195 ? -2.399 -1.788 18.189 1.00 97.56 195 PHE A CA 1
ATOM 1581 C C . PHE A 1 195 ? -3.617 -1.756 19.127 1.00 97.56 195 PHE A C 1
ATOM 1583 O O . PHE A 1 195 ? -4.667 -2.347 18.866 1.00 97.56 195 PHE A O 1
ATOM 1590 N N . LYS A 1 196 ? -3.496 -1.036 20.250 1.00 96.38 196 LYS A N 1
ATOM 1591 C CA . LYS A 1 196 ? -4.589 -0.849 21.218 1.00 96.38 196 LYS A CA 1
ATOM 1592 C C . LYS A 1 196 ? -5.335 0.446 20.916 1.00 96.38 196 LYS A C 1
ATOM 1594 O O . LYS A 1 196 ? -4.953 1.508 21.393 1.00 96.38 196 LYS A O 1
ATOM 1599 N N . TYR A 1 197 ? -6.411 0.330 20.149 1.00 96.94 197 TYR A N 1
ATOM 1600 C CA . TYR A 1 197 ? -7.200 1.478 19.710 1.00 96.94 197 TYR A CA 1
ATOM 1601 C C . TYR A 1 197 ? -8.053 2.107 20.816 1.00 96.94 197 TYR A C 1
ATOM 1603 O O . TYR A 1 197 ? -8.596 1.418 21.689 1.00 96.94 197 TYR A O 1
ATOM 1611 N N . THR A 1 198 ? -8.230 3.424 20.721 1.00 96.31 198 THR A N 1
ATOM 1612 C CA . THR A 1 198 ? -9.144 4.208 21.559 1.00 96.31 198 THR A CA 1
ATOM 1613 C C . THR A 1 198 ? -10.430 4.562 20.801 1.00 96.31 198 THR A C 1
ATOM 1615 O O . THR A 1 198 ? -10.694 4.083 19.697 1.00 96.31 198 THR A O 1
ATOM 1618 N N . LYS A 1 199 ? -11.252 5.450 21.375 1.00 95.94 199 LYS A N 1
ATOM 1619 C CA . LYS A 1 199 ? -12.415 6.031 20.684 1.00 95.94 199 LYS A CA 1
ATOM 1620 C C . LYS A 1 199 ? -12.042 6.736 19.369 1.00 95.94 199 LYS A C 1
ATOM 1622 O O . LYS A 1 199 ? -12.876 6.819 18.475 1.00 95.94 199 LYS A O 1
ATOM 1627 N N . ASN A 1 200 ? -10.792 7.190 19.235 1.00 97.06 200 ASN A N 1
ATOM 1628 C CA . ASN A 1 200 ? -10.265 7.868 18.049 1.00 97.06 200 ASN A CA 1
ATOM 1629 C C . ASN A 1 200 ? -9.625 6.895 17.043 1.00 97.06 200 ASN A C 1
ATOM 1631 O O . ASN A 1 200 ? -8.793 7.308 16.234 1.00 97.06 200 ASN A O 1
ATOM 1635 N N . TYR A 1 201 ? -10.031 5.619 17.063 1.00 96.31 201 TYR A N 1
ATOM 1636 C CA . TYR A 1 201 ? -9.443 4.533 16.273 1.00 96.31 201 TYR A CA 1
ATOM 1637 C C . TYR A 1 201 ? -9.216 4.866 14.792 1.00 96.31 201 TYR A C 1
ATOM 1639 O O . TYR A 1 201 ? -8.254 4.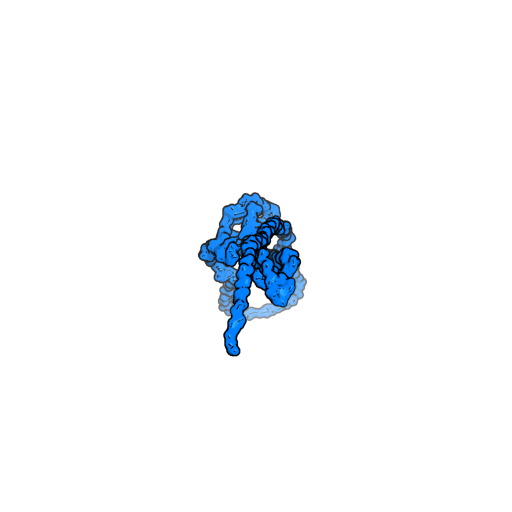387 14.201 1.00 96.31 201 TYR A O 1
ATOM 1647 N N . ARG A 1 202 ? -10.075 5.694 14.178 1.00 96.06 202 ARG A N 1
ATOM 1648 C CA . ARG A 1 202 ? -9.922 6.114 12.775 1.00 96.06 202 ARG A CA 1
ATOM 1649 C C . ARG A 1 202 ? -8.642 6.913 12.566 1.00 96.06 202 ARG A C 1
ATOM 1651 O O . ARG A 1 202 ? -7.847 6.556 11.707 1.00 96.06 202 ARG A O 1
ATOM 1658 N N . MET A 1 203 ? -8.441 7.963 13.364 1.00 97.38 203 MET A N 1
ATOM 1659 C CA . MET A 1 203 ? -7.249 8.805 13.257 1.00 97.38 203 MET A CA 1
ATOM 1660 C C . MET A 1 203 ? -5.993 8.030 13.641 1.00 97.38 203 MET A C 1
ATOM 1662 O O . MET A 1 203 ? -4.974 8.166 12.978 1.00 97.38 203 MET A O 1
ATOM 1666 N N . GLU A 1 204 ? -6.079 7.181 14.665 1.00 98.06 204 GLU A N 1
ATOM 1667 C CA . GLU A 1 204 ? -4.969 6.320 15.086 1.00 98.06 204 GLU A CA 1
ATOM 1668 C C . GLU A 1 204 ? -4.559 5.343 13.979 1.00 98.06 204 GLU A C 1
ATOM 1670 O O . GLU A 1 204 ? -3.376 5.213 13.687 1.00 98.06 204 GLU A O 1
ATOM 1675 N N . CYS A 1 205 ? -5.528 4.698 13.322 1.00 97.88 205 CYS A N 1
ATOM 1676 C CA . CYS A 1 205 ? -5.269 3.775 12.220 1.00 97.88 205 CYS A CA 1
ATOM 1677 C C . CYS A 1 205 ? -4.690 4.499 10.997 1.00 97.88 205 CYS A C 1
ATOM 1679 O O . CYS A 1 205 ? -3.699 4.043 10.434 1.00 97.88 205 CYS A O 1
ATOM 1681 N N . THR A 1 206 ? -5.249 5.657 10.623 1.00 97.88 206 THR A N 1
ATOM 1682 C CA . THR A 1 206 ? -4.710 6.483 9.530 1.00 97.88 206 THR A CA 1
ATOM 1683 C C . THR A 1 206 ? -3.292 6.953 9.823 1.00 97.88 206 THR A C 1
ATOM 1685 O O . THR A 1 206 ? -2.441 6.855 8.946 1.00 97.88 206 THR A O 1
ATOM 1688 N N . LYS A 1 207 ? -3.012 7.411 11.047 1.00 98.31 207 LYS A N 1
ATOM 1689 C CA . LYS A 1 207 ? -1.660 7.805 11.448 1.00 98.31 207 LYS A CA 1
ATOM 1690 C C . LYS A 1 207 ? -0.697 6.619 11.370 1.00 98.31 207 LYS A C 1
ATOM 1692 O O . LYS A 1 207 ? 0.346 6.726 10.743 1.00 98.31 207 LYS A O 1
ATOM 1697 N N . LEU A 1 208 ? -1.085 5.468 11.923 1.00 98.31 208 LEU A N 1
ATOM 1698 C CA . LEU A 1 208 ? -0.274 4.249 11.882 1.00 98.31 208 LEU A CA 1
ATOM 1699 C C . LEU A 1 208 ? 0.049 3.814 10.444 1.00 98.31 208 LEU A C 1
ATOM 1701 O O . LEU A 1 208 ? 1.170 3.385 10.158 1.00 98.31 208 LEU A O 1
ATOM 1705 N N . PHE A 1 209 ? -0.927 3.940 9.542 1.00 98.50 209 PHE A N 1
ATOM 1706 C CA . PHE A 1 209 ? -0.731 3.692 8.120 1.00 98.50 209 PHE A CA 1
ATOM 1707 C C . PHE A 1 209 ? 0.255 4.686 7.503 1.00 98.50 209 PHE A C 1
ATOM 1709 O O . PHE A 1 209 ? 1.210 4.259 6.868 1.00 98.50 209 PHE A O 1
ATOM 1716 N N . GLN A 1 210 ? 0.055 5.989 7.714 1.00 98.25 210 GLN A N 1
ATOM 1717 C CA . GLN A 1 210 ? 0.915 7.044 7.168 1.00 98.25 210 GLN A CA 1
ATOM 1718 C C . GLN A 1 210 ? 2.364 6.914 7.639 1.00 98.25 210 GLN A C 1
ATOM 1720 O O . GLN A 1 210 ? 3.271 6.992 6.815 1.00 98.25 210 GLN A O 1
ATOM 1725 N N . ASP A 1 211 ? 2.574 6.654 8.930 1.00 98.31 211 ASP A N 1
ATOM 1726 C CA . ASP A 1 211 ? 3.904 6.467 9.512 1.00 98.31 211 ASP A CA 1
ATOM 1727 C C . ASP A 1 211 ? 4.608 5.256 8.874 1.00 98.31 211 ASP A C 1
ATOM 1729 O O . ASP A 1 211 ? 5.775 5.330 8.487 1.00 98.31 211 ASP A O 1
ATOM 1733 N N . THR A 1 212 ? 3.880 4.146 8.697 1.00 98.50 212 THR A N 1
ATOM 1734 C CA . THR A 1 212 ? 4.415 2.938 8.047 1.00 98.50 212 THR A CA 1
ATOM 1735 C C . THR A 1 212 ? 4.697 3.184 6.566 1.00 98.50 212 THR A C 1
ATOM 1737 O O . THR A 1 212 ? 5.771 2.850 6.078 1.00 98.50 212 THR A O 1
ATOM 1740 N N . PHE A 1 213 ? 3.769 3.807 5.845 1.00 98.06 213 PHE A N 1
ATOM 1741 C CA . PHE A 1 213 ? 3.918 4.109 4.425 1.00 98.06 213 PHE A CA 1
ATOM 1742 C C . PHE A 1 213 ? 5.105 5.039 4.162 1.00 98.06 213 PHE A C 1
ATOM 1744 O O . PHE A 1 213 ? 5.922 4.758 3.290 1.00 98.06 213 PHE A O 1
ATOM 1751 N N . TYR A 1 214 ? 5.258 6.100 4.960 1.00 98.00 214 TYR A N 1
ATOM 1752 C CA . TYR A 1 214 ? 6.380 7.026 4.833 1.00 98.00 214 TYR A CA 1
ATOM 1753 C C . TYR A 1 214 ? 7.727 6.333 5.052 1.00 98.00 214 TYR A C 1
ATOM 1755 O O . TYR A 1 214 ? 8.662 6.588 4.299 1.00 98.00 214 TYR A O 1
ATOM 1763 N N . PHE A 1 215 ? 7.824 5.429 6.031 1.00 98.12 215 PHE A N 1
ATOM 1764 C CA . PHE A 1 215 ? 9.036 4.641 6.259 1.00 98.12 215 PHE A CA 1
ATOM 1765 C C . PHE A 1 215 ? 9.441 3.832 5.015 1.00 98.12 215 PHE A C 1
ATOM 1767 O O . PHE A 1 215 ? 10.584 3.926 4.571 1.00 98.12 215 PHE A O 1
ATOM 1774 N N . TYR A 1 216 ? 8.501 3.105 4.403 1.00 97.88 216 TYR A N 1
ATOM 1775 C CA . TYR A 1 216 ? 8.792 2.311 3.202 1.00 97.88 216 TYR A CA 1
ATOM 1776 C C . TYR A 1 216 ? 9.055 3.168 1.958 1.00 97.88 216 TYR A C 1
ATOM 1778 O O . TYR A 1 216 ? 9.880 2.783 1.139 1.00 97.88 216 TYR A O 1
ATOM 1786 N N . LEU A 1 217 ? 8.456 4.358 1.850 1.00 95.88 217 LEU A N 1
ATOM 1787 C CA . LEU A 1 217 ? 8.824 5.318 0.804 1.00 95.88 217 LEU A CA 1
ATOM 1788 C C . LEU A 1 217 ? 10.266 5.823 0.941 1.00 95.88 217 LEU A C 1
ATOM 1790 O O . LEU A 1 217 ? 10.895 6.146 -0.060 1.00 95.88 217 LEU A O 1
ATOM 1794 N N . GLN A 1 218 ? 10.799 5.946 2.161 1.00 97.06 218 GLN A N 1
ATOM 1795 C CA . GLN A 1 218 ? 12.214 6.296 2.329 1.00 97.06 218 GLN A CA 1
ATOM 1796 C C . GLN A 1 218 ? 13.126 5.121 1.976 1.00 97.06 218 GLN A C 1
ATOM 1798 O O . GLN A 1 218 ? 14.167 5.343 1.372 1.00 97.06 218 GLN A O 1
ATOM 1803 N N . LEU A 1 219 ? 12.725 3.888 2.305 1.00 96.00 219 LEU A N 1
ATOM 1804 C CA . LEU A 1 219 ? 13.459 2.690 1.892 1.00 96.00 219 LEU A CA 1
ATOM 1805 C C . LEU A 1 219 ?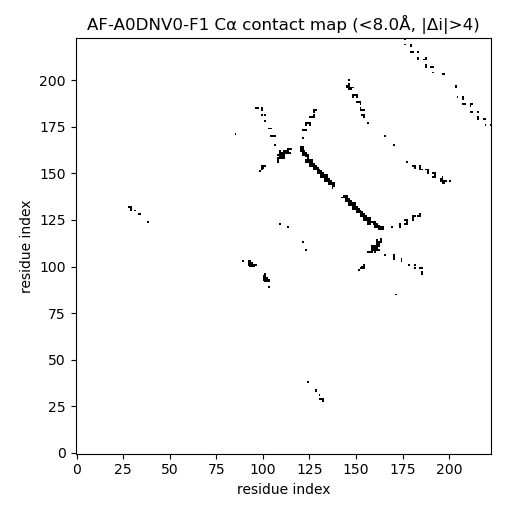 13.517 2.548 0.368 1.00 96.00 219 LEU A C 1
ATOM 1807 O O . LEU A 1 219 ? 14.589 2.290 -0.162 1.00 96.00 219 LEU A O 1
ATOM 1811 N N . GLU A 1 220 ? 12.403 2.776 -0.330 1.00 94.56 220 GLU A N 1
ATOM 1812 C CA . GLU A 1 220 ? 12.348 2.739 -1.798 1.00 94.56 220 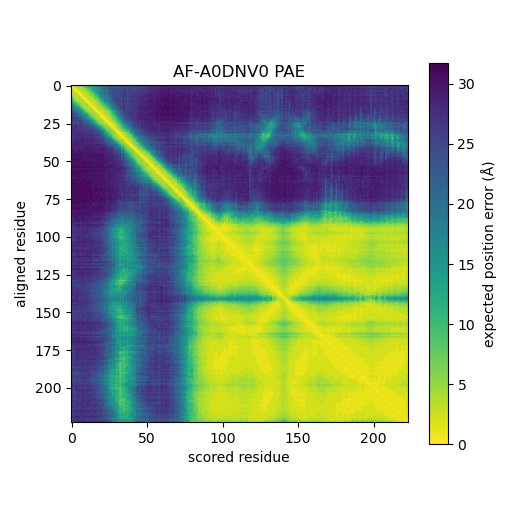GLU A CA 1
ATOM 1813 C C . GLU A 1 220 ? 13.308 3.740 -2.448 1.00 94.56 220 GLU A C 1
ATOM 1815 O O . GLU A 1 220 ? 13.932 3.422 -3.445 1.00 94.56 220 GLU A O 1
ATOM 1820 N N . LYS A 1 221 ? 13.478 4.937 -1.873 1.00 93.06 221 LYS A N 1
ATOM 1821 C CA . LYS A 1 221 ? 14.415 5.942 -2.409 1.00 93.06 221 LYS A CA 1
ATOM 1822 C C . LYS A 1 221 ? 15.886 5.553 -2.277 1.00 93.06 221 LYS A C 1
ATOM 1824 O O . LYS A 1 221 ? 16.718 6.130 -2.969 1.00 93.06 221 LYS A O 1
ATOM 1829 N N . ILE A 1 222 ? 16.207 4.694 -1.310 1.00 93.56 222 ILE A N 1
ATOM 1830 C CA . ILE A 1 222 ? 17.575 4.223 -1.062 1.00 93.56 222 ILE A CA 1
ATOM 1831 C C . ILE A 1 222 ? 17.894 3.018 -1.959 1.00 93.56 222 ILE A C 1
ATOM 1833 O O . ILE A 1 222 ? 19.062 2.809 -2.283 1.00 93.56 222 ILE A O 1
ATOM 1837 N N . TYR A 1 223 ? 16.870 2.238 -2.316 1.00 87.69 223 TYR A N 1
ATOM 1838 C CA . TYR A 1 223 ? 16.952 1.067 -3.187 1.00 87.69 223 TYR A CA 1
ATOM 1839 C C . TYR A 1 223 ? 17.143 1.454 -4.662 1.00 87.69 223 TYR A C 1
ATOM 1841 O O . TYR A 1 223 ? 17.988 0.808 -5.323 1.00 87.69 223 TYR A O 1
#

Radius of gyration: 33.82 Å; Cα contacts (8 Å, |Δi|>4): 206; chains: 1; bounding box: 124×50×92 Å

Organism: Paramecium tetraurelia (NCBI:txid5888)

Nearest PDB structures (foldseek):
  6yfp-assembly1_AA  TM=3.000E-01  e=7.897E+00  Leviviridae sp.
  3o44-assembly1_B  TM=2.947E-01  e=5.827E+00  Vibrio cholerae 12129(1)
  6rhv-assembly1_G  TM=2.609E-01  e=9.477E+00  Staphylococcus aureus

pLDDT: mean 74.83, std 26.36, range [25.81, 98.62]

Mean predicted aligned error: 15.39 Å

Sequence (223 aa):
MINSVRQSENRKLSQSHKSQNYNFPKRASSQFKIHYLPSISSNSTCCSNSCTSSPPESCSKLDEDNVENILVSKNTSQDPLSCFNYDDFKGVLPVTINGIKILKIDWSYFTATPNMQSPWKAHCYWTVGYTFDINMRKMKRSQNIRYRLIIQSWCCLNNKSWVKTKWDRLLEHETGHYLIGCLCALDFKQKADKFKYTKNYRMECTKLFQDTFYFYLQLEKIY

Solvent-accessible surface area (backbone atoms only — not comparable to full-atom values): 14792 Å² total; per-residue (Å²): 132,89,79,87,84,79,85,80,84,84,79,86,78,82,83,76,84,76,79,79,81,76,77,73,78,79,81,77,80,68,79,90,70,80,78,80,68,80,82,77,84,72,88,72,83,82,77,87,77,79,88,86,82,84,87,81,88,82,90,79,84,88,83,90,85,81,90,70,87,72,79,75,71,78,73,66,76,72,54,84,73,71,79,64,61,72,68,61,56,63,75,58,42,61,41,71,58,98,85,29,66,45,75,63,81,60,75,82,57,40,68,27,80,50,62,81,86,51,95,60,55,56,48,73,41,63,47,64,48,66,52,64,49,80,48,79,43,76,43,96,89,46,98,51,69,48,45,44,68,50,76,49,42,36,45,45,78,35,66,75,7,18,52,74,68,91,50,70,74,56,55,52,54,43,42,49,58,48,47,50,40,42,50,37,28,50,50,38,45,56,51,55,69,70,51,87,43,55,97,57,38,66,62,54,51,52,48,52,43,49,58,42,48,54,54,43,54,54,50,58,75,74,106

Secondary structure (DSSP, 8-state):
-----PPPP--------------PPP-----------------------------------------------------GGGGS-THHHHHH-SEEETTEEEPPP-GGG--BPP-TTSS-SEE--EEEEEEEEEEEEE-TTSSPEEEEEEEEEEEEE-TT-EESS--HHHHHHHHHHHHHHHHHHHHHHHHHHH--B-TTHHHHHHHHHHHHHHHHHHHHHH-